Protein AF-A0A7V4XQI2-F1 (afdb_monomer)

Solvent-accessible surface area (backbone atoms only — not comparable to full-atom values): 12537 Å² total; per-residue (Å²): 130,48,77,44,73,66,73,68,69,62,48,93,84,61,49,14,18,15,18,56,46,34,74,87,64,68,48,58,88,87,70,73,66,89,44,85,65,43,61,88,59,36,78,27,53,47,24,15,66,82,40,76,89,36,42,43,39,21,27,55,71,49,79,69,46,81,30,55,68,49,72,53,72,47,54,80,77,78,74,78,41,37,36,41,37,37,36,41,34,48,44,78,48,81,78,59,66,74,75,45,50,41,8,38,34,36,55,77,54,59,79,82,83,78,82,70,93,81,61,84,81,59,66,70,50,70,68,40,70,64,46,94,53,80,55,79,56,45,82,80,52,81,77,56,84,86,56,77,76,75,94,69,88,79,35,59,41,58,49,81,56,56,77,57,26,32,36,40,40,39,38,41,36,40,40,36,59,50,76,94,86,38,75,48,76,51,76,49,76,52,72,51,75,45,66,64,92,72,95,70,79,87,74,78,86,126

Organism: NCBI:txid33075

pLDDT: mean 80.15, std 17.21, range [27.61, 97.94]

Nearest PDB structures (foldseek):
  7m30-assembly1_D  TM=6.390E-01  e=4.014E+00  Human betaherpesvirus 5
  7dsb-assembly1_A  TM=2.719E-01  e=6.621E-01  Gallus gallus
  3lk3-assembly1_A  TM=2.820E-01  e=2.201E+00  Gallus gallus
  8f8q-assembly1_G  TM=2.575E-01  e=1.952E+00  Homo sapiens
  7e2d-assembly1_K  TM=1.842E-01  e=2.636E+00  Saccharomyces cerevisiae S288C

InterPro domains:
  IPR057601 TonB-dependent transporter Oar-like, beta-barrel domain [PF25183] (1-198)

Foldseek 3Di:
DDKDFAFADFDPVQLAFKAFAQVVQVNDPPDDQPDPLDLLSDHRIDGCVNPVVQDRPNADGDGIDDKDKDKDKDDPPVPPQKIKIKMKIKDFDYADVVLGPLRVCSSVSNWDDDDPPPLPPQDQDPVQVPPPDSARPGDPQDDDPVGDHDDTDGHHHHRHDHDTKMKMKMKMKIWGQDPPRDIDMDMDIDMDIDPHDDDDDDDDDD

Sequence (206 aa):
MRFDHLEPWSDPHGIGMAVWEPQQLGVGQHVLYPDTASNLTWPGVTWHKKDPSIPNAGSPTRAVFFNPRFGLAYDLFGNGNTVFRGGWGTYYSQDSTAAASGAEATAIGLQTYIEPQNTGGQGCTFNQLFLRSTYVPCGQYAVTPPASLPPFSIGAMDPKDDNMPVTYNYNLTVDQRGPWNSNFEIAYVGNQSYHLDTLAACRTRT

Structure (mmCIF, N/CA/C/O backbone):
data_AF-A0A7V4XQI2-F1
#
_entry.id   AF-A0A7V4XQI2-F1
#
loop_
_atom_site.group_PDB
_atom_site.id
_atom_site.type_symbol
_atom_site.label_atom_id
_atom_site.label_alt_id
_atom_site.label_comp_id
_atom_site.label_asym_id
_atom_site.label_entity_id
_atom_site.label_seq_id
_atom_site.pdbx_PDB_ins_code
_atom_site.Cartn_x
_atom_site.Cartn_y
_atom_site.Cartn_z
_atom_site.occupancy
_atom_site.B_iso_or_equiv
_atom_site.auth_seq_id
_atom_site.auth_comp_id
_atom_site.auth_asym_id
_atom_site.auth_atom_id
_atom_site.pdbx_PDB_model_num
ATOM 1 N N . MET A 1 1 ? -18.770 -9.862 8.192 1.00 80.88 1 MET A N 1
ATOM 2 C CA . MET A 1 1 ? -17.377 -10.063 7.730 1.00 80.88 1 MET A CA 1
ATOM 3 C C . MET A 1 1 ? -17.279 -9.587 6.293 1.00 80.88 1 MET A C 1
ATOM 5 O O . MET A 1 1 ? -18.244 -9.801 5.566 1.00 80.88 1 MET A O 1
ATOM 9 N N . ARG A 1 2 ? -16.182 -8.929 5.899 1.00 89.62 2 ARG A N 1
ATOM 10 C CA . ARG A 1 2 ? -15.968 -8.454 4.523 1.00 89.62 2 ARG A CA 1
ATOM 11 C C . ARG A 1 2 ? -14.642 -8.992 3.987 1.00 89.62 2 ARG A C 1
ATOM 13 O O . ARG A 1 2 ? -13.653 -9.045 4.716 1.00 89.62 2 ARG A O 1
ATOM 20 N N . PHE A 1 3 ? -14.660 -9.382 2.723 1.00 92.88 3 PHE A N 1
ATOM 21 C CA . PHE A 1 3 ? -13.494 -9.779 1.951 1.00 92.88 3 PHE A CA 1
ATOM 22 C C . PHE A 1 3 ? -13.436 -8.855 0.746 1.00 92.88 3 PHE A C 1
ATOM 24 O O . PHE A 1 3 ? -14.463 -8.649 0.100 1.00 92.88 3 PHE A O 1
ATOM 31 N N . ASP A 1 4 ? -12.267 -8.289 0.489 1.00 91.44 4 ASP A N 1
ATOM 32 C CA . ASP A 1 4 ? -12.046 -7.390 -0.635 1.00 91.44 4 ASP A CA 1
ATOM 33 C C . ASP A 1 4 ? -10.959 -7.954 -1.538 1.00 91.44 4 ASP A C 1
ATOM 35 O O . ASP A 1 4 ? -10.013 -8.585 -1.069 1.00 91.44 4 ASP A O 1
ATOM 39 N N . HIS A 1 5 ? -11.100 -7.710 -2.833 1.00 91.94 5 HIS A N 1
ATOM 40 C CA . HIS A 1 5 ? -10.055 -7.938 -3.815 1.00 91.94 5 HIS A CA 1
ATOM 41 C C . HIS A 1 5 ? -9.656 -6.569 -4.358 1.00 91.94 5 HIS A C 1
ATOM 43 O O . HIS A 1 5 ? -10.475 -5.888 -4.974 1.00 91.94 5 HIS A O 1
ATOM 49 N N . LEU A 1 6 ? -8.440 -6.138 -4.030 1.00 89.75 6 LEU A N 1
ATOM 50 C CA . LEU A 1 6 ? -7.880 -4.857 -4.443 1.00 89.75 6 LEU A CA 1
ATOM 51 C C . LEU A 1 6 ? -6.619 -5.165 -5.237 1.00 89.75 6 LEU A C 1
ATOM 53 O O . LEU A 1 6 ? -5.621 -5.610 -4.675 1.00 89.75 6 LEU A O 1
ATOM 57 N N . GLU A 1 7 ? -6.694 -4.985 -6.548 1.00 89.75 7 GLU A N 1
ATOM 58 C CA . GLU A 1 7 ? -5.542 -5.172 -7.419 1.00 89.75 7 GLU A CA 1
ATOM 59 C C . GLU A 1 7 ? -4.662 -3.914 -7.387 1.00 89.75 7 GLU A C 1
ATOM 61 O O . GLU A 1 7 ? -5.194 -2.796 -7.333 1.00 89.75 7 GLU A O 1
ATOM 66 N N . PRO A 1 8 ? -3.326 -4.062 -7.429 1.00 90.25 8 PRO A N 1
ATOM 67 C CA . PRO A 1 8 ? -2.447 -2.928 -7.657 1.00 90.25 8 PRO A CA 1
ATOM 68 C C . PRO A 1 8 ? -2.697 -2.309 -9.037 1.00 90.25 8 PRO A C 1
ATOM 70 O O . PRO A 1 8 ? -3.267 -2.933 -9.938 1.00 90.25 8 PRO A O 1
ATOM 73 N N . TRP A 1 9 ? -2.241 -1.073 -9.218 1.00 90.88 9 TRP A N 1
ATOM 74 C CA . TRP A 1 9 ? -2.265 -0.419 -10.524 1.00 90.88 9 TRP A CA 1
ATOM 75 C C . TRP A 1 9 ? -1.496 -1.246 -11.557 1.00 90.88 9 TRP A C 1
ATOM 77 O O . TRP A 1 9 ? -0.387 -1.707 -11.297 1.00 90.88 9 TRP A O 1
ATOM 87 N N . SER A 1 10 ? -2.078 -1.424 -12.740 1.00 91.31 10 SER A N 1
ATOM 88 C CA . SER A 1 10 ? -1.467 -2.186 -13.827 1.00 91.31 10 SER A CA 1
ATOM 89 C C . SER A 1 10 ? -1.568 -1.439 -15.151 1.00 91.31 10 SER A C 1
ATOM 91 O O . SER A 1 10 ? -2.512 -0.683 -15.382 1.00 91.31 10 SER A O 1
ATOM 93 N N . ASP A 1 11 ? -0.579 -1.646 -16.022 1.00 91.44 11 ASP A N 1
ATOM 94 C CA . ASP A 1 11 ? -0.553 -1.022 -17.343 1.00 91.44 11 ASP A CA 1
ATOM 95 C C . ASP A 1 11 ? -1.473 -1.775 -18.326 1.00 91.44 11 ASP A C 1
ATOM 97 O O . ASP A 1 11 ? -1.230 -2.952 -18.615 1.00 91.44 11 ASP A O 1
ATOM 101 N N . PRO A 1 12 ? -2.492 -1.125 -18.913 1.00 91.50 12 PRO A N 1
ATOM 102 C CA . PRO A 1 12 ? -3.376 -1.770 -19.881 1.00 91.50 12 PRO A CA 1
ATOM 103 C C . PRO A 1 12 ? -2.677 -2.145 -21.201 1.00 91.50 12 PRO A C 1
ATOM 105 O O . PRO A 1 12 ? -3.226 -2.939 -21.967 1.00 91.50 12 PRO A O 1
ATOM 108 N N . HIS A 1 13 ? -1.486 -1.607 -21.489 1.00 92.44 13 HIS A N 1
ATOM 109 C CA . HIS A 1 13 ? -0.744 -1.876 -22.727 1.00 92.44 13 HIS A CA 1
ATOM 110 C C . HIS A 1 13 ? 0.226 -3.067 -22.632 1.00 92.44 13 HIS A C 1
ATOM 112 O O . HIS A 1 13 ? 0.867 -3.411 -23.631 1.00 92.44 13 HIS A O 1
ATOM 118 N N . GLY A 1 14 ? 0.345 -3.705 -21.462 1.00 92.19 14 GLY A N 1
ATOM 119 C CA . GLY A 1 14 ? 1.207 -4.874 -21.245 1.00 92.19 14 GLY A CA 1
ATOM 120 C C . GLY A 1 14 ? 2.713 -4.578 -21.278 1.00 92.19 14 GLY A C 1
ATOM 121 O O . GLY A 1 14 ? 3.521 -5.486 -21.477 1.00 92.19 14 GLY A O 1
ATOM 122 N N . ILE A 1 15 ? 3.113 -3.314 -21.137 1.00 93.94 15 ILE A N 1
ATOM 123 C CA . ILE A 1 15 ? 4.497 -2.896 -20.887 1.00 93.94 15 ILE A CA 1
ATOM 124 C C . ILE A 1 15 ? 4.852 -3.212 -19.433 1.00 93.94 15 ILE A C 1
ATOM 126 O O . ILE A 1 15 ? 5.865 -3.865 -19.179 1.00 93.94 15 ILE A O 1
ATOM 130 N N . GLY A 1 16 ? 3.983 -2.805 -18.513 1.00 93.50 16 GLY A N 1
ATOM 131 C CA . GLY A 1 16 ? 4.097 -3.031 -17.076 1.00 93.50 16 GLY A CA 1
ATOM 132 C C . GLY A 1 16 ? 4.867 -1.953 -16.317 1.00 93.50 16 GLY A C 1
ATOM 133 O O . GLY A 1 16 ? 5.509 -1.082 -16.902 1.00 93.50 16 GLY A O 1
ATOM 134 N N . MET A 1 17 ? 4.789 -2.018 -14.989 1.00 93.12 17 MET A N 1
ATOM 135 C CA . MET A 1 17 ? 5.382 -1.026 -14.085 1.00 93.12 17 MET A CA 1
ATOM 136 C C . MET A 1 17 ? 6.874 -1.299 -13.849 1.00 93.12 17 MET A C 1
ATOM 138 O O . MET A 1 17 ? 7.278 -2.452 -13.683 1.00 93.12 17 MET A O 1
ATOM 142 N N . ALA A 1 18 ? 7.700 -0.247 -13.808 1.00 92.31 18 ALA A N 1
ATOM 143 C CA . ALA A 1 18 ? 9.111 -0.382 -13.455 1.00 92.31 18 ALA A CA 1
ATOM 144 C C . ALA A 1 18 ? 9.299 -0.787 -11.985 1.00 92.31 18 ALA A C 1
ATOM 146 O O . ALA A 1 18 ? 8.732 -0.180 -11.078 1.00 92.31 18 ALA A O 1
ATOM 147 N N . VAL A 1 19 ? 10.155 -1.778 -11.750 1.00 91.75 19 VAL A N 1
ATOM 148 C CA . VAL A 1 19 ? 10.526 -2.289 -10.428 1.00 91.75 19 VAL A CA 1
ATOM 149 C C . VAL A 1 19 ? 12.027 -2.189 -10.211 1.00 91.75 19 VAL A C 1
ATOM 151 O O . VAL A 1 19 ? 12.810 -2.248 -11.165 1.00 91.75 19 VAL A O 1
ATOM 154 N N . TRP A 1 20 ? 12.428 -2.050 -8.950 1.00 88.88 20 TRP A N 1
ATOM 155 C CA . TRP A 1 20 ? 13.829 -2.024 -8.544 1.00 88.88 20 TRP A CA 1
ATOM 156 C C . TRP A 1 20 ? 14.247 -3.370 -7.945 1.00 88.88 20 TRP A C 1
ATOM 158 O O . TRP A 1 20 ? 13.876 -3.702 -6.823 1.00 88.88 20 TRP A O 1
ATOM 168 N N . GLU A 1 21 ? 15.060 -4.129 -8.678 1.00 84.94 21 GLU A N 1
ATOM 169 C CA . GLU A 1 21 ? 15.578 -5.435 -8.254 1.00 84.94 21 GLU A CA 1
ATOM 170 C C . GLU A 1 21 ? 17.083 -5.561 -8.593 1.00 84.94 21 GLU A C 1
ATOM 172 O O . GLU A 1 21 ? 17.492 -6.270 -9.521 1.00 84.94 21 GLU A O 1
ATOM 177 N N . PRO A 1 22 ? 17.959 -4.851 -7.861 1.00 76.38 22 PRO A N 1
ATOM 178 C CA . PRO A 1 22 ? 19.388 -4.804 -8.160 1.00 76.38 22 PRO A CA 1
ATOM 179 C C . PRO A 1 22 ? 20.100 -6.132 -7.883 1.00 76.38 22 PRO A C 1
ATOM 181 O O . PRO A 1 22 ? 21.042 -6.471 -8.600 1.00 76.38 22 PRO A O 1
ATOM 184 N N . GLN A 1 23 ? 19.663 -6.904 -6.877 1.00 72.69 23 GLN A N 1
ATOM 185 C CA . GLN A 1 23 ? 20.312 -8.173 -6.530 1.00 72.69 23 GLN A CA 1
ATOM 186 C C . GLN A 1 23 ? 20.070 -9.250 -7.591 1.00 72.69 23 GLN A C 1
ATOM 188 O O . GLN A 1 23 ? 21.012 -9.941 -7.978 1.00 72.69 23 GLN A O 1
ATOM 193 N N . GLN A 1 24 ? 18.835 -9.381 -8.087 1.00 68.25 24 GLN A N 1
ATOM 194 C CA . GLN A 1 24 ? 18.497 -10.377 -9.111 1.00 68.25 24 GLN A CA 1
ATOM 195 C C . GLN A 1 24 ? 19.185 -10.080 -10.447 1.00 68.25 24 GLN A C 1
ATOM 197 O O . GLN A 1 24 ? 19.549 -11.001 -11.173 1.00 68.25 24 GLN A O 1
ATOM 202 N N . LEU A 1 25 ? 19.417 -8.801 -10.749 1.00 68.75 25 LEU A N 1
ATOM 203 C CA . LEU A 1 25 ? 20.086 -8.362 -11.975 1.00 68.75 25 LEU A CA 1
ATOM 204 C C . LEU A 1 25 ? 21.616 -8.301 -11.850 1.00 68.75 25 LEU A C 1
ATOM 206 O O . LEU A 1 25 ? 22.281 -7.791 -12.751 1.00 68.75 25 LEU A O 1
ATOM 210 N N . GLY A 1 26 ? 22.184 -8.811 -10.750 1.00 64.38 26 GLY A N 1
ATOM 211 C CA . GLY A 1 26 ? 23.634 -8.870 -10.547 1.00 64.38 26 GLY A CA 1
ATOM 212 C C . GLY A 1 26 ? 24.301 -7.494 -10.547 1.00 64.38 26 GLY A C 1
ATOM 213 O O . GLY A 1 26 ? 25.481 -7.377 -10.881 1.00 64.38 26 GLY A O 1
ATOM 214 N N . VAL A 1 27 ? 23.551 -6.442 -10.205 1.00 68.62 27 VAL A N 1
ATOM 215 C CA . VAL A 1 27 ? 24.070 -5.077 -10.179 1.00 68.62 27 VAL A CA 1
ATOM 216 C C . VAL A 1 27 ? 24.996 -4.958 -8.981 1.00 68.62 27 VAL A C 1
ATOM 218 O O . VAL A 1 27 ? 24.555 -4.959 -7.832 1.00 68.62 27 VAL A O 1
ATOM 221 N N . GLY A 1 28 ? 26.298 -4.876 -9.252 1.00 63.25 28 GLY A N 1
ATOM 222 C CA . GLY A 1 28 ? 27.287 -4.576 -8.223 1.00 63.25 28 GLY A CA 1
ATOM 223 C C . GLY A 1 28 ? 26.990 -3.241 -7.531 1.00 63.25 28 GLY A C 1
ATOM 224 O O . GLY A 1 28 ? 26.318 -2.363 -8.077 1.00 63.25 28 GLY A O 1
ATOM 225 N N . GLN A 1 29 ? 27.515 -3.048 -6.322 1.00 60.62 29 GLN A N 1
ATOM 226 C CA . GLN A 1 29 ? 27.531 -1.705 -5.743 1.00 60.62 29 GLN A CA 1
ATOM 227 C C . GLN A 1 29 ? 28.337 -0.763 -6.659 1.00 60.62 29 GLN A C 1
ATOM 229 O O . GLN A 1 29 ? 29.353 -1.163 -7.225 1.00 60.62 29 GLN A O 1
ATOM 234 N N . HIS A 1 30 ? 27.881 0.485 -6.803 1.00 58.06 30 HIS A N 1
ATOM 235 C CA . HIS A 1 30 ? 28.527 1.527 -7.619 1.00 58.06 30 HIS A CA 1
ATOM 236 C C . HIS A 1 30 ? 28.585 1.265 -9.136 1.00 58.06 30 HIS A C 1
ATOM 238 O O . HIS A 1 30 ? 29.498 1.743 -9.810 1.00 58.06 30 HIS A O 1
ATOM 244 N N . VAL A 1 31 ? 27.606 0.555 -9.707 1.00 61.16 31 VAL A N 1
ATOM 245 C CA . VAL A 1 31 ? 27.474 0.484 -11.171 1.00 61.16 31 VAL A CA 1
ATOM 246 C C . VAL A 1 31 ? 27.055 1.854 -11.710 1.00 61.16 31 VAL A C 1
ATOM 248 O O . VAL A 1 31 ? 25.973 2.357 -11.412 1.00 61.16 31 VAL A O 1
ATOM 251 N N . LEU A 1 32 ? 27.934 2.461 -12.507 1.00 58.53 32 LEU A N 1
ATOM 252 C CA . LEU A 1 32 ? 27.623 3.665 -13.268 1.00 58.53 32 LEU A CA 1
ATOM 253 C C . LEU A 1 32 ? 26.707 3.295 -14.436 1.00 58.53 32 LEU A C 1
ATOM 255 O O . LEU A 1 32 ? 26.974 2.326 -15.142 1.00 58.53 32 LEU A O 1
ATOM 259 N N . TYR A 1 33 ? 25.650 4.079 -14.647 1.00 60.25 33 TYR A N 1
ATOM 260 C CA . TYR A 1 33 ? 24.778 3.956 -15.812 1.00 60.25 33 TYR A CA 1
ATOM 261 C C . TYR A 1 33 ? 25.611 4.252 -17.070 1.00 60.25 33 TYR A C 1
ATOM 263 O O . TYR A 1 33 ? 26.030 5.399 -17.242 1.00 60.25 33 TYR A O 1
ATOM 271 N N . PRO A 1 34 ? 25.895 3.253 -17.930 1.00 54.50 34 PRO A N 1
ATOM 272 C CA . PRO A 1 34 ? 26.760 3.452 -19.094 1.00 54.50 34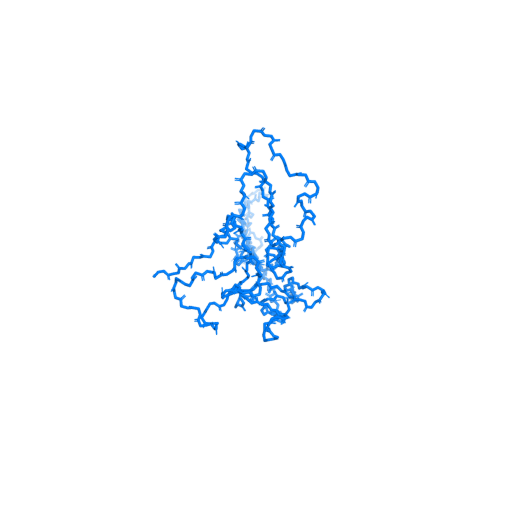 PRO A CA 1
ATOM 273 C C . PRO A 1 34 ? 26.085 4.337 -20.147 1.00 54.50 34 PRO A C 1
ATOM 275 O O . PRO A 1 34 ? 26.757 5.052 -20.884 1.00 54.50 34 PRO A O 1
ATOM 278 N N . ASP A 1 35 ? 24.753 4.299 -20.174 1.00 61.62 35 ASP A N 1
ATOM 279 C CA . ASP A 1 35 ? 2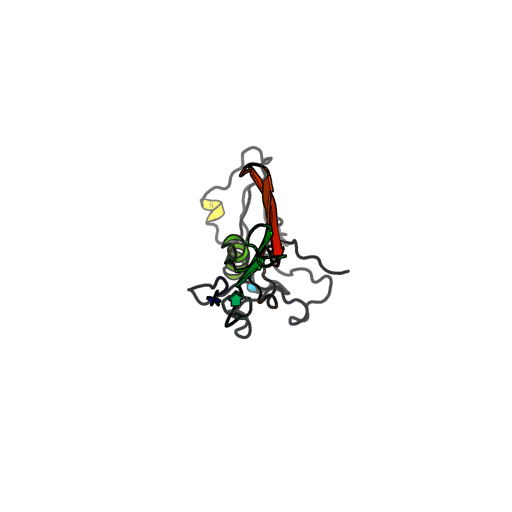3.891 5.150 -20.973 1.00 61.62 35 ASP A CA 1
ATOM 280 C C . ASP A 1 35 ? 22.642 5.487 -20.151 1.00 61.62 35 ASP A C 1
ATOM 282 O O . ASP A 1 35 ? 21.876 4.606 -19.746 1.00 61.62 35 ASP A O 1
ATOM 286 N N . THR A 1 36 ? 22.471 6.771 -19.858 1.00 61.66 36 THR A N 1
ATOM 287 C CA . THR A 1 36 ? 21.302 7.317 -19.164 1.00 61.66 36 THR A CA 1
ATOM 288 C C . THR A 1 36 ? 20.152 7.635 -20.118 1.00 61.66 36 THR A C 1
ATOM 290 O O . THR A 1 36 ? 19.044 7.914 -19.667 1.00 61.66 36 THR A O 1
ATOM 293 N N . ALA A 1 37 ? 20.391 7.576 -21.426 1.00 63.28 37 ALA A N 1
ATOM 294 C CA . ALA A 1 37 ? 19.464 8.016 -22.455 1.00 63.28 37 ALA A CA 1
ATOM 295 C C . ALA A 1 37 ? 18.500 6.913 -22.924 1.00 63.28 37 ALA A C 1
ATOM 297 O O . ALA A 1 37 ? 17.454 7.215 -23.495 1.00 63.28 37 ALA A O 1
ATOM 298 N N . SER A 1 38 ? 18.810 5.646 -22.636 1.00 74.75 38 SER A N 1
ATOM 299 C CA . SER A 1 38 ? 17.928 4.503 -22.876 1.00 74.75 38 SER A CA 1
ATOM 300 C C . SER A 1 38 ? 17.514 3.850 -21.559 1.00 74.75 38 SER A C 1
ATOM 302 O O . SER A 1 38 ? 18.352 3.408 -20.778 1.00 74.75 38 SER A O 1
ATOM 304 N N . ASN A 1 39 ? 16.208 3.726 -21.312 1.00 74.50 39 ASN A N 1
ATOM 305 C CA . ASN A 1 39 ? 15.708 3.040 -20.116 1.00 74.50 39 ASN A CA 1
ATOM 306 C C . ASN A 1 39 ? 15.977 1.520 -20.137 1.00 74.50 39 ASN A C 1
ATOM 308 O O . ASN A 1 39 ? 15.995 0.866 -19.094 1.00 74.50 39 ASN A O 1
ATOM 312 N N . LEU A 1 40 ? 16.238 0.943 -21.316 1.00 79.81 40 LEU A N 1
ATOM 313 C CA . LEU A 1 40 ? 16.554 -0.478 -21.473 1.00 79.81 40 LEU A CA 1
ATOM 314 C C . LEU A 1 40 ? 17.910 -0.843 -20.856 1.00 79.81 40 LEU A C 1
ATOM 316 O O . LEU A 1 40 ? 18.089 -1.980 -20.413 1.00 79.81 40 LEU A O 1
ATOM 320 N N . THR A 1 41 ? 18.840 0.112 -20.789 1.00 75.62 41 THR A N 1
ATOM 321 C CA . THR A 1 41 ? 20.214 -0.091 -20.305 1.00 75.62 41 THR A CA 1
ATOM 322 C C . THR A 1 41 ? 20.390 0.218 -18.822 1.00 75.62 41 THR A C 1
ATOM 324 O O . THR A 1 41 ? 21.493 0.060 -18.304 1.00 75.62 41 THR A O 1
ATOM 327 N N . TRP A 1 42 ? 19.332 0.640 -18.122 1.00 78.69 42 TRP A N 1
ATOM 328 C CA . TRP A 1 42 ? 19.395 0.966 -16.700 1.00 78.69 42 TRP A CA 1
ATOM 329 C C . TRP A 1 42 ? 19.574 -0.303 -15.846 1.00 78.69 42 TRP A C 1
ATOM 331 O O . TRP A 1 42 ? 18.679 -1.155 -15.828 1.00 78.69 42 TRP A O 1
ATOM 341 N N . PRO A 1 43 ? 20.721 -0.476 -15.155 1.00 77.69 43 PRO A N 1
ATOM 342 C CA . PRO A 1 43 ? 20.930 -1.595 -14.247 1.00 77.69 43 PRO A CA 1
ATOM 343 C C . PRO A 1 43 ? 19.963 -1.520 -13.063 1.00 77.69 43 PRO A C 1
ATOM 345 O O . PRO A 1 43 ? 19.703 -0.448 -12.526 1.00 77.69 43 PRO A O 1
ATOM 348 N N . GLY A 1 44 ? 19.440 -2.671 -12.641 1.00 82.38 44 GLY A N 1
ATOM 349 C CA . GLY A 1 44 ? 18.624 -2.790 -11.426 1.00 82.38 44 GLY A CA 1
ATOM 350 C C . GLY A 1 44 ? 17.161 -2.411 -11.620 1.00 82.38 44 GLY A C 1
ATOM 351 O O . GLY A 1 44 ? 16.346 -2.726 -10.763 1.00 82.38 44 GLY A O 1
ATOM 352 N N . VAL A 1 45 ? 16.820 -1.810 -12.761 1.00 87.88 45 VAL A N 1
ATOM 353 C CA . VAL A 1 45 ? 15.444 -1.503 -13.151 1.00 87.88 45 VAL A CA 1
ATOM 354 C C . VAL A 1 45 ? 14.977 -2.493 -14.214 1.00 87.88 45 VAL A C 1
ATOM 356 O O . VAL A 1 45 ? 15.628 -2.696 -15.250 1.00 87.88 45 VAL A O 1
ATOM 359 N N . THR A 1 46 ? 13.820 -3.096 -13.974 1.00 91.12 46 THR A N 1
ATOM 360 C CA . THR A 1 46 ? 13.145 -3.969 -14.939 1.00 91.12 46 THR A CA 1
ATOM 361 C C . THR A 1 46 ? 11.631 -3.784 -14.877 1.00 91.12 46 THR A C 1
ATOM 363 O O . THR A 1 46 ? 11.140 -3.028 -14.048 1.00 91.12 46 THR A O 1
ATOM 366 N N . TRP A 1 47 ? 10.896 -4.398 -15.796 1.00 93.56 47 TRP A N 1
ATOM 367 C CA . TRP A 1 47 ? 9.433 -4.365 -15.889 1.00 93.56 47 TRP A CA 1
ATOM 368 C C . TRP A 1 47 ? 8.956 -5.547 -16.737 1.00 93.56 47 TRP A C 1
ATOM 370 O O . TRP A 1 47 ? 9.762 -6.185 -17.417 1.00 93.56 47 TRP A O 1
ATOM 380 N N . HIS A 1 48 ? 7.649 -5.807 -16.755 1.00 94.50 48 HIS A N 1
ATOM 381 C CA . HIS A 1 48 ? 7.047 -6.992 -17.379 1.00 94.50 48 HIS A CA 1
ATOM 382 C C . HIS A 1 48 ? 7.489 -7.253 -18.832 1.00 94.50 48 HIS A C 1
ATOM 384 O O . HIS A 1 48 ? 7.882 -8.360 -19.189 1.00 94.50 48 HIS A O 1
ATOM 390 N N . LYS A 1 49 ? 7.495 -6.232 -19.695 1.00 93.94 49 LYS A N 1
ATOM 391 C CA . LYS A 1 49 ? 7.926 -6.389 -21.097 1.00 93.94 49 LYS A CA 1
ATOM 392 C C . LYS A 1 49 ? 9.428 -6.648 -21.271 1.00 93.94 49 LYS A C 1
ATOM 394 O O . LYS A 1 49 ? 9.826 -7.189 -22.302 1.00 93.94 49 LYS A O 1
ATOM 399 N N . LYS A 1 50 ? 10.260 -6.252 -20.301 1.00 89.06 50 LYS A N 1
ATOM 400 C CA . LYS A 1 50 ? 11.708 -6.534 -20.281 1.00 89.06 50 LYS A CA 1
ATOM 401 C C . LYS A 1 50 ? 11.989 -7.921 -19.694 1.00 89.06 50 LYS A C 1
ATOM 403 O O . LYS A 1 50 ? 12.860 -8.622 -20.200 1.00 89.06 50 LYS A O 1
ATOM 408 N N . ASP A 1 51 ? 11.230 -8.312 -18.676 1.00 90.31 51 ASP A N 1
ATOM 409 C CA . ASP A 1 51 ? 11.280 -9.615 -18.021 1.00 90.31 51 ASP A CA 1
ATOM 410 C C . ASP A 1 51 ? 9.853 -10.078 -17.651 1.00 90.31 51 ASP A C 1
ATOM 412 O O . ASP A 1 51 ? 9.275 -9.567 -16.686 1.00 90.31 51 ASP A O 1
ATOM 416 N N . PRO A 1 52 ? 9.282 -11.061 -18.379 1.00 91.38 52 PRO A N 1
ATOM 417 C CA . PRO A 1 52 ? 7.923 -11.550 -18.136 1.00 91.38 52 PRO A CA 1
ATOM 418 C C . PRO A 1 52 ? 7.704 -12.210 -16.769 1.00 91.38 52 PRO A C 1
ATOM 420 O O . PRO A 1 52 ? 6.557 -12.495 -16.423 1.00 91.38 52 PRO A O 1
ATOM 423 N N . SER A 1 53 ? 8.768 -12.488 -16.003 1.00 90.44 53 SER A N 1
ATOM 424 C CA . SER A 1 53 ? 8.644 -12.987 -14.626 1.00 90.44 53 SER A CA 1
ATOM 425 C C . SER A 1 53 ? 8.132 -11.924 -13.648 1.00 90.44 53 SER A C 1
ATOM 427 O O . SER A 1 53 ? 7.585 -12.272 -12.601 1.00 90.44 53 SER A O 1
ATOM 429 N N . ILE A 1 54 ? 8.257 -10.642 -14.000 1.00 91.88 54 ILE A N 1
ATOM 430 C CA . ILE A 1 54 ? 7.708 -9.525 -13.233 1.00 91.88 54 ILE A CA 1
ATOM 431 C C . ILE A 1 54 ? 6.220 -9.379 -13.572 1.00 91.88 54 ILE A C 1
ATOM 433 O O . ILE A 1 54 ? 5.887 -9.311 -14.756 1.00 91.88 54 ILE A O 1
ATOM 437 N N . PRO A 1 55 ? 5.303 -9.306 -12.589 1.00 93.25 55 PRO A N 1
ATOM 438 C CA . PRO A 1 55 ? 3.894 -9.027 -12.852 1.00 93.25 55 PRO A CA 1
ATOM 439 C C . PRO A 1 55 ? 3.703 -7.724 -13.635 1.00 93.25 55 PRO A C 1
ATOM 441 O O . PRO A 1 55 ? 4.469 -6.776 -13.485 1.00 93.25 55 PRO A O 1
ATOM 444 N N . ASN A 1 56 ? 2.636 -7.626 -14.429 1.00 94.00 56 ASN A N 1
ATOM 445 C CA . ASN A 1 56 ? 2.337 -6.399 -15.176 1.00 94.00 56 ASN A CA 1
ATOM 446 C C . ASN A 1 56 ? 2.150 -5.173 -14.255 1.00 94.00 56 ASN A C 1
ATOM 448 O O . ASN A 1 56 ? 2.510 -4.058 -14.613 1.00 94.00 56 ASN A O 1
ATOM 452 N N . ALA A 1 57 ? 1.655 -5.388 -13.035 1.00 91.31 57 ALA A N 1
ATOM 453 C CA . ALA A 1 57 ? 1.542 -4.360 -12.004 1.00 91.31 57 ALA A CA 1
ATOM 454 C C . ALA A 1 57 ? 2.879 -3.986 -11.327 1.00 91.31 57 ALA A C 1
ATOM 456 O O . ALA A 1 57 ? 2.913 -3.105 -10.477 1.00 91.31 57 ALA A O 1
ATOM 457 N N . GLY A 1 58 ? 3.984 -4.656 -11.668 1.00 90.44 58 GLY A N 1
ATOM 458 C CA . GLY A 1 58 ? 5.282 -4.539 -10.996 1.00 90.44 58 GLY A CA 1
ATOM 459 C C . GLY A 1 58 ? 5.347 -5.333 -9.692 1.00 90.44 58 GLY A C 1
ATOM 460 O O . GLY A 1 58 ? 6.296 -6.083 -9.473 1.00 90.44 58 GLY A O 1
ATOM 461 N N . SER A 1 59 ? 4.313 -5.240 -8.862 1.00 89.81 59 SER A N 1
ATOM 462 C CA . SER A 1 59 ? 4.193 -5.981 -7.610 1.00 89.81 59 SER A CA 1
ATOM 463 C C . SER A 1 59 ? 3.225 -7.173 -7.699 1.00 89.81 59 SER A C 1
ATOM 465 O O . SER A 1 59 ? 2.364 -7.234 -8.587 1.00 89.81 59 SER A O 1
ATOM 467 N N . PRO A 1 60 ? 3.360 -8.171 -6.807 1.00 89.88 60 PRO A N 1
ATOM 468 C CA . PRO A 1 60 ? 2.438 -9.296 -6.718 1.00 89.88 60 PRO A CA 1
ATOM 469 C C . PRO A 1 60 ? 1.035 -8.862 -6.281 1.00 89.88 60 PRO A C 1
ATOM 471 O O . PRO A 1 60 ? 0.847 -8.053 -5.377 1.00 89.88 60 PRO A O 1
ATOM 474 N N . THR A 1 61 ? 0.021 -9.481 -6.883 1.00 88.38 61 THR A N 1
ATOM 475 C CA . THR A 1 61 ? -1.382 -9.264 -6.518 1.00 88.38 61 THR A CA 1
ATOM 476 C C . THR A 1 61 ? -1.801 -10.209 -5.399 1.00 88.38 61 THR A C 1
ATOM 478 O O . THR A 1 61 ? -1.797 -11.433 -5.562 1.00 88.38 61 THR A O 1
ATOM 481 N N . ARG A 1 62 ? -2.240 -9.655 -4.266 1.00 90.50 62 ARG A N 1
ATOM 482 C CA . ARG A 1 62 ? -2.864 -10.445 -3.204 1.00 90.50 62 ARG A CA 1
ATOM 483 C C . ARG A 1 62 ? -4.309 -10.792 -3.568 1.00 90.50 62 ARG A C 1
ATOM 485 O O . ARG A 1 62 ? -5.117 -9.926 -3.884 1.00 90.50 62 ARG A O 1
ATOM 492 N N . ALA A 1 63 ? -4.659 -12.074 -3.458 1.00 89.81 63 ALA A N 1
ATOM 493 C CA . ALA A 1 63 ? -5.981 -12.559 -3.855 1.00 89.81 63 ALA A CA 1
ATOM 494 C C . ALA A 1 63 ? -7.124 -11.997 -2.993 1.00 89.81 63 ALA A C 1
ATOM 496 O O . ALA A 1 63 ? -8.181 -11.671 -3.523 1.00 89.81 63 ALA A O 1
ATOM 497 N N . VAL A 1 64 ? -6.944 -11.893 -1.672 1.00 93.12 64 VAL A N 1
ATOM 498 C CA . VAL A 1 64 ? -8.002 -11.439 -0.757 1.00 93.12 64 VAL A CA 1
ATOM 499 C C . VAL A 1 64 ? -7.422 -10.633 0.403 1.00 93.12 64 VAL A C 1
ATOM 501 O O . VAL A 1 64 ? -6.482 -11.066 1.070 1.00 93.12 64 VAL A O 1
ATOM 504 N N . PHE A 1 65 ? -8.062 -9.504 0.697 1.00 93.00 65 PHE A N 1
ATOM 505 C CA . PHE A 1 65 ? -7.882 -8.715 1.909 1.00 93.00 65 PHE A CA 1
ATOM 506 C C . PHE A 1 65 ? -9.040 -8.961 2.876 1.00 93.00 65 PHE A C 1
ATOM 508 O O . PHE A 1 65 ? -10.221 -8.803 2.547 1.00 93.00 65 PHE A O 1
ATOM 515 N N . PHE A 1 66 ? -8.703 -9.371 4.096 1.00 93.31 66 PHE A N 1
ATOM 516 C CA . PHE A 1 66 ? -9.684 -9.713 5.117 1.00 93.31 66 PHE A CA 1
ATOM 517 C C . PHE A 1 66 ? -9.993 -8.510 6.011 1.00 93.31 66 PHE A C 1
ATOM 519 O O . PHE A 1 66 ? -9.106 -7.981 6.676 1.00 93.31 66 PHE A O 1
ATOM 526 N N . ASN A 1 67 ? -11.268 -8.113 6.060 1.00 94.31 67 ASN A N 1
ATOM 527 C CA . ASN A 1 67 ? -11.737 -6.937 6.791 1.00 94.31 67 ASN A CA 1
ATOM 528 C C . ASN A 1 67 ? -12.649 -7.322 7.977 1.00 94.31 67 ASN A C 1
ATOM 530 O O . ASN A 1 67 ? -13.884 -7.225 7.869 1.00 94.31 67 ASN A O 1
ATOM 534 N N . PRO A 1 68 ? -12.099 -7.825 9.100 1.00 95.31 68 PRO A N 1
ATOM 535 C CA . PRO A 1 68 ? -12.887 -8.125 10.285 1.00 95.31 68 PRO A CA 1
ATOM 536 C C . PRO A 1 68 ? -13.420 -6.856 10.952 1.00 95.31 68 PRO A C 1
ATOM 538 O O . PRO A 1 68 ? -12.785 -5.800 10.959 1.00 95.31 68 PRO A O 1
ATOM 541 N N . ARG A 1 69 ? -14.609 -6.982 11.545 1.00 95.50 69 ARG A N 1
ATOM 542 C CA . ARG A 1 69 ? -15.243 -5.944 12.361 1.00 95.50 69 ARG A CA 1
ATOM 543 C C . ARG A 1 69 ? -15.931 -6.612 13.534 1.00 95.50 69 ARG A C 1
ATOM 545 O O . ARG A 1 69 ? -16.743 -7.517 13.333 1.00 95.50 69 ARG A O 1
ATOM 552 N N . PHE A 1 70 ? -15.611 -6.151 14.729 1.00 95.50 70 PHE A N 1
ATOM 553 C CA . PHE A 1 70 ? -16.170 -6.643 15.974 1.00 95.50 70 PHE A CA 1
ATOM 554 C C . PHE A 1 70 ? -16.776 -5.473 16.731 1.00 95.50 70 PHE A C 1
ATOM 556 O O . PHE A 1 70 ? -16.227 -4.374 16.751 1.00 95.50 70 PHE A O 1
ATOM 563 N N . GLY A 1 71 ? -17.920 -5.723 17.345 1.00 96.50 71 GLY A N 1
ATOM 564 C CA . GLY A 1 71 ? -18.579 -4.791 18.240 1.00 96.50 71 GLY A CA 1
ATOM 565 C C . GLY 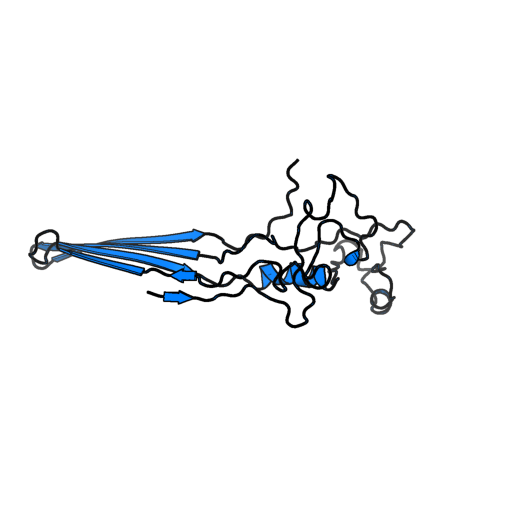A 1 71 ? -19.145 -5.576 19.405 1.00 96.50 71 GLY A C 1
ATOM 566 O O . GLY A 1 71 ? -19.640 -6.688 19.215 1.00 96.50 71 GLY A O 1
ATOM 567 N N . LEU A 1 72 ? -19.045 -5.014 20.600 1.00 96.81 72 LEU A N 1
ATOM 568 C CA . LEU A 1 72 ? -19.616 -5.599 21.800 1.00 96.81 72 LEU A CA 1
ATOM 569 C C . LEU A 1 72 ? -20.283 -4.520 22.640 1.00 96.81 72 LEU A C 1
ATOM 571 O O . LEU A 1 72 ? -19.863 -3.362 22.657 1.00 96.81 72 LEU A O 1
ATOM 575 N N . ALA A 1 73 ? -21.316 -4.938 23.355 1.00 96.69 73 ALA A N 1
ATOM 576 C CA . ALA A 1 73 ? -21.915 -4.175 24.428 1.00 96.69 73 ALA A CA 1
ATOM 577 C C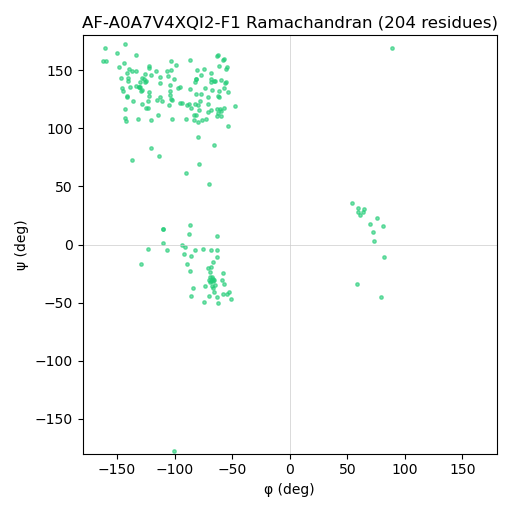 . ALA A 1 73 ? -22.054 -5.097 25.637 1.00 96.69 73 ALA A C 1
ATOM 579 O O . ALA A 1 73 ? -22.464 -6.250 25.492 1.00 96.69 73 ALA A O 1
ATOM 580 N N . TYR A 1 74 ? -21.690 -4.598 26.809 1.00 96.38 74 TYR A N 1
ATOM 581 C CA . TYR A 1 74 ? -21.695 -5.358 28.046 1.00 96.38 74 TYR A CA 1
ATOM 582 C C . TYR A 1 74 ? -22.282 -4.520 29.177 1.00 96.38 74 TYR A C 1
ATOM 584 O O . TYR A 1 74 ? -21.805 -3.423 29.458 1.00 96.38 74 TYR A O 1
ATOM 592 N N . ASP A 1 75 ? -23.318 -5.044 29.819 1.00 96.62 75 ASP A N 1
ATOM 593 C CA . ASP A 1 75 ? -23.902 -4.469 31.027 1.00 96.62 75 ASP A CA 1
ATOM 594 C C . ASP A 1 75 ? -23.137 -4.984 32.249 1.00 96.62 75 ASP A C 1
ATOM 596 O O . ASP A 1 75 ? -23.111 -6.188 32.510 1.00 96.62 75 ASP A O 1
ATOM 600 N N . LEU A 1 76 ? -22.503 -4.073 32.990 1.00 92.88 76 LEU A N 1
ATOM 601 C CA . LEU A 1 76 ? -21.599 -4.425 34.085 1.00 92.88 76 LEU A CA 1
ATOM 602 C C . LEU A 1 76 ? -22.322 -5.104 35.257 1.00 92.88 76 LEU A C 1
ATOM 604 O O . LEU A 1 76 ? -21.723 -5.932 35.944 1.00 92.88 76 LEU A O 1
ATOM 608 N N . PHE A 1 77 ? -23.593 -4.757 35.481 1.00 94.62 77 PHE A N 1
ATOM 609 C CA . PHE A 1 77 ? -24.363 -5.180 36.657 1.00 94.62 77 PHE A CA 1
ATOM 610 C C . PHE A 1 77 ? -25.656 -5.934 36.315 1.00 94.62 77 PHE A C 1
ATOM 612 O O . PHE A 1 77 ? -26.356 -6.379 37.224 1.00 94.62 77 PHE A O 1
ATOM 619 N N . GLY A 1 78 ? -25.999 -6.063 35.031 1.00 93.06 78 GLY A N 1
ATOM 620 C CA . GLY A 1 78 ? -27.225 -6.725 34.570 1.00 93.06 78 GLY A CA 1
ATOM 621 C C . GLY A 1 78 ? -28.507 -5.922 34.826 1.00 93.06 78 GLY A C 1
ATOM 622 O O . GLY A 1 78 ? -29.606 -6.462 34.706 1.00 93.06 78 GLY A O 1
ATOM 623 N N . ASN A 1 79 ? -28.381 -4.653 35.225 1.00 92.69 79 ASN A N 1
ATOM 624 C CA . ASN A 1 79 ? -29.498 -3.763 35.551 1.00 92.69 79 ASN A CA 1
ATOM 625 C C . ASN A 1 79 ? -29.699 -2.638 34.518 1.00 92.69 79 ASN A C 1
ATOM 627 O O . ASN A 1 79 ? -30.567 -1.786 34.707 1.00 92.69 79 ASN A O 1
ATOM 631 N N . GLY A 1 80 ? -28.889 -2.612 33.459 1.00 91.31 80 GLY A N 1
ATOM 632 C CA . GLY A 1 80 ? -28.925 -1.639 32.371 1.00 91.31 80 GLY A CA 1
ATOM 633 C C . GLY A 1 80 ? -28.414 -0.243 32.728 1.00 91.31 80 GLY A C 1
ATOM 634 O O . GLY A 1 80 ? -28.476 0.648 31.883 1.00 91.31 80 GLY A O 1
ATOM 635 N N . ASN A 1 81 ? -27.925 -0.019 33.952 1.00 94.62 81 ASN A N 1
ATOM 636 C CA . ASN A 1 81 ? -27.495 1.308 34.397 1.00 94.62 81 ASN A CA 1
ATOM 637 C C . ASN A 1 81 ? -26.043 1.617 34.039 1.00 94.62 81 ASN A C 1
ATOM 639 O O . ASN A 1 81 ? -25.692 2.791 33.982 1.00 94.62 81 ASN A O 1
ATOM 643 N 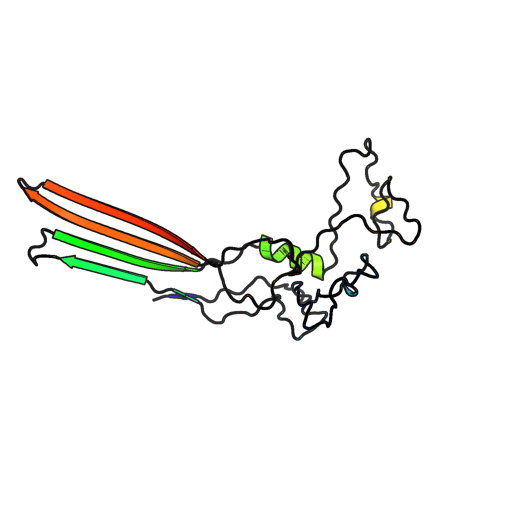N . THR A 1 82 ? -25.213 0.599 33.817 1.00 96.31 82 THR A N 1
ATOM 644 C CA . THR A 1 82 ? -23.799 0.764 33.468 1.00 96.31 82 THR A CA 1
ATOM 645 C C . THR A 1 82 ? -23.475 -0.117 32.280 1.00 96.31 82 THR A C 1
ATOM 647 O O . THR A 1 82 ? -23.412 -1.339 32.417 1.00 96.31 82 THR A O 1
ATOM 650 N N . VAL A 1 83 ? -23.269 0.488 31.114 1.00 96.94 83 VAL A N 1
ATOM 651 C CA . VAL A 1 83 ? -23.048 -0.254 29.871 1.00 96.94 83 VAL A CA 1
ATOM 652 C C . VAL A 1 83 ? -21.726 0.163 29.249 1.00 96.94 83 VAL A C 1
ATOM 654 O O . VAL A 1 83 ? -21.513 1.330 28.931 1.00 96.94 83 VAL A O 1
ATOM 657 N N . PHE A 1 84 ? -20.854 -0.813 29.027 1.00 96.88 84 PHE A N 1
ATOM 658 C CA . PHE A 1 84 ? -19.694 -0.668 28.161 1.00 96.88 84 PHE A CA 1
ATOM 659 C C . PHE A 1 84 ? -20.098 -0.979 26.731 1.00 96.88 84 PHE A C 1
ATOM 661 O O . PHE A 1 84 ? -20.745 -1.994 26.472 1.00 96.88 84 PHE A O 1
ATOM 668 N N . ARG A 1 85 ? -19.687 -0.142 25.787 1.00 97.44 85 ARG A N 1
ATOM 669 C CA . ARG A 1 85 ? -19.805 -0.403 24.354 1.00 97.44 85 ARG A CA 1
ATOM 670 C C . ARG A 1 85 ? -18.453 -0.194 23.714 1.00 97.44 85 ARG A C 1
ATOM 672 O O . ARG A 1 85 ? -17.715 0.704 24.096 1.00 97.44 85 ARG A O 1
ATOM 679 N N . GLY A 1 86 ? -18.119 -1.010 22.737 1.00 97.69 86 GLY A N 1
ATOM 680 C CA . GLY A 1 86 ? -16.888 -0.809 21.999 1.00 97.69 86 GLY A CA 1
ATOM 681 C C . GLY A 1 86 ? -16.906 -1.549 20.687 1.00 97.69 86 GLY A C 1
ATOM 682 O O . GLY A 1 86 ? -17.647 -2.518 20.498 1.00 97.69 86 GLY A O 1
ATOM 683 N N . GLY A 1 87 ? -16.071 -1.083 19.775 1.00 97.69 87 GLY A N 1
ATOM 684 C CA . GLY A 1 87 ? -15.918 -1.693 18.473 1.00 97.69 87 GLY A CA 1
ATOM 685 C C . GLY A 1 87 ? -14.510 -1.535 17.946 1.00 97.69 87 GLY A C 1
ATOM 686 O O . GLY A 1 87 ? -13.804 -0.585 18.277 1.00 97.69 87 GLY A O 1
ATOM 687 N N . TRP A 1 88 ? -14.122 -2.477 17.102 1.00 97.69 88 TRP A N 1
ATOM 688 C CA . TRP A 1 88 ? -12.872 -2.464 16.366 1.00 97.69 88 TRP A CA 1
ATOM 689 C C . TRP A 1 88 ? -13.125 -2.974 14.953 1.00 97.69 88 TRP A C 1
ATOM 691 O O . TRP A 1 88 ? -13.924 -3.890 14.742 1.00 97.69 88 TRP A O 1
ATOM 701 N N . GLY A 1 89 ? -12.445 -2.404 13.969 1.00 96.75 89 GLY A N 1
ATOM 702 C CA . GLY A 1 89 ? -12.515 -2.912 12.609 1.00 96.75 89 GLY A CA 1
ATOM 703 C C . GLY A 1 89 ? -11.342 -2.479 11.757 1.00 96.75 89 GLY A C 1
ATOM 704 O O . GLY A 1 89 ? -10.706 -1.461 12.031 1.00 96.75 89 GLY A O 1
ATOM 705 N N . THR A 1 90 ? -11.098 -3.251 10.705 1.00 96.62 90 THR A N 1
ATOM 706 C CA . THR A 1 90 ? -10.087 -2.942 9.695 1.00 96.62 90 THR A CA 1
ATOM 707 C C . THR A 1 90 ? -10.739 -2.471 8.402 1.00 96.62 90 THR A C 1
ATOM 709 O O . THR A 1 90 ? -11.875 -2.846 8.070 1.00 96.62 90 THR A O 1
ATOM 712 N N . TYR A 1 91 ? -10.019 -1.601 7.702 1.00 94.56 91 TYR A N 1
ATOM 713 C CA . TYR A 1 91 ? -10.459 -0.975 6.467 1.00 94.56 91 TYR A CA 1
ATOM 714 C C . TYR A 1 91 ? -9.254 -0.851 5.540 1.00 94.56 91 TYR A C 1
ATOM 716 O O . TYR A 1 91 ? -8.359 -0.053 5.809 1.00 94.56 91 TYR A O 1
ATOM 724 N N . TYR A 1 92 ? -9.227 -1.650 4.477 1.00 94.19 92 TYR A N 1
ATOM 725 C CA . TYR A 1 92 ? -8.253 -1.481 3.401 1.00 94.19 92 TYR A CA 1
ATOM 726 C C . TYR A 1 92 ? -8.703 -0.386 2.431 1.00 94.19 92 TYR A C 1
ATOM 728 O O . TYR A 1 92 ? -9.894 -0.267 2.120 1.00 94.19 92 TYR A O 1
ATOM 736 N N . SER A 1 93 ? -7.748 0.396 1.944 1.00 91.12 93 SER A N 1
ATOM 737 C CA . SER A 1 93 ? -7.922 1.371 0.867 1.00 91.12 93 SER A CA 1
ATOM 738 C C . SER A 1 93 ? -6.961 1.064 -0.273 1.00 91.12 93 SER A C 1
ATOM 740 O O . SER A 1 93 ? -5.919 0.460 -0.058 1.00 91.12 93 SER A O 1
ATOM 742 N N . GLN A 1 94 ? -7.330 1.476 -1.481 1.00 89.25 94 GLN A N 1
ATOM 743 C CA . GLN A 1 94 ? -6.489 1.325 -2.662 1.00 89.25 94 GLN A CA 1
ATOM 744 C C . GLN A 1 94 ? -5.370 2.374 -2.670 1.00 89.25 94 GLN A C 1
ATOM 746 O O . GLN A 1 94 ? -5.599 3.512 -2.249 1.00 89.25 94 GLN A O 1
ATOM 751 N N . ASP A 1 95 ? -4.203 1.995 -3.188 1.00 87.50 95 ASP A N 1
ATOM 752 C CA . ASP A 1 95 ? -3.076 2.906 -3.394 1.00 87.50 95 ASP A CA 1
ATOM 753 C C . ASP A 1 95 ? -3.401 4.046 -4.352 1.00 87.50 95 ASP A C 1
ATOM 755 O O . ASP A 1 95 ? -4.225 3.937 -5.270 1.00 87.50 95 ASP A O 1
ATOM 759 N N . SER A 1 96 ? -2.693 5.153 -4.168 1.00 84.94 96 SER A N 1
ATOM 760 C CA . SER A 1 96 ? -2.785 6.307 -5.053 1.00 84.94 96 SER A CA 1
ATOM 761 C C . SER A 1 96 ? -2.205 6.000 -6.436 1.00 84.94 96 SER A C 1
ATOM 763 O O . SER A 1 96 ? -1.140 5.398 -6.564 1.00 84.94 96 SER A O 1
ATOM 765 N N . THR A 1 97 ? -2.825 6.532 -7.493 1.00 85.19 97 THR A N 1
ATOM 766 C CA . THR A 1 97 ? -2.238 6.506 -8.847 1.00 85.19 97 THR A CA 1
ATOM 767 C C . THR A 1 97 ? -0.865 7.179 -8.899 1.00 85.19 97 THR A C 1
ATOM 769 O O . THR A 1 97 ? -0.057 6.863 -9.769 1.00 85.19 97 THR A O 1
ATOM 772 N N . ALA A 1 98 ? -0.572 8.094 -7.968 1.00 80.69 98 ALA A N 1
ATOM 773 C CA . ALA A 1 98 ? 0.721 8.761 -7.880 1.00 80.69 98 ALA A CA 1
ATOM 774 C C . ALA A 1 98 ? 1.864 7.807 -7.494 1.00 80.69 98 ALA A C 1
ATOM 776 O O . ALA A 1 98 ? 2.997 8.035 -7.915 1.00 80.69 98 ALA A O 1
ATOM 777 N N . ALA A 1 99 ? 1.581 6.745 -6.731 1.00 73.75 99 ALA A N 1
ATOM 778 C CA . ALA A 1 99 ? 2.569 5.712 -6.419 1.00 73.75 99 ALA A CA 1
ATOM 779 C C . ALA A 1 99 ? 2.943 4.904 -7.675 1.00 73.75 99 ALA A C 1
ATOM 781 O O . ALA A 1 99 ? 4.088 4.487 -7.843 1.00 73.75 99 ALA A O 1
ATOM 782 N N . ALA A 1 100 ? 1.989 4.753 -8.596 1.00 86.25 100 ALA A N 1
ATOM 783 C CA . ALA A 1 100 ? 2.148 3.991 -9.822 1.00 86.25 100 ALA A CA 1
ATOM 784 C C . ALA A 1 100 ? 2.766 4.787 -10.981 1.00 86.25 100 ALA A C 1
ATOM 786 O O . ALA A 1 100 ? 3.689 4.317 -11.647 1.00 86.25 100 ALA A O 1
ATOM 787 N N . SER A 1 101 ? 2.312 6.017 -11.201 1.00 88.06 101 SER A N 1
ATOM 788 C CA . SER A 1 101 ? 2.627 6.793 -12.408 1.00 88.06 101 SER A CA 1
ATOM 789 C C . SER A 1 101 ? 4.126 6.998 -12.668 1.00 88.06 101 SER A C 1
ATOM 791 O O . SER A 1 101 ? 4.559 6.997 -13.820 1.00 88.06 101 SER A O 1
ATOM 793 N N . GLY A 1 102 ? 4.950 7.125 -11.622 1.00 87.56 102 GLY A N 1
ATOM 794 C CA . GLY A 1 102 ? 6.405 7.259 -11.771 1.00 87.56 102 GLY A CA 1
ATOM 795 C C . GLY A 1 102 ? 7.084 5.997 -12.319 1.00 87.56 102 GLY A C 1
ATOM 796 O O . GLY A 1 102 ? 8.011 6.084 -13.131 1.00 87.56 102 GLY A O 1
ATOM 797 N N . ALA A 1 103 ? 6.612 4.821 -11.902 1.00 89.94 103 ALA A N 1
ATOM 798 C CA . ALA A 1 103 ? 7.110 3.539 -12.389 1.00 89.94 103 ALA A CA 1
ATOM 799 C C . ALA A 1 103 ? 6.637 3.248 -13.821 1.00 89.94 103 ALA A C 1
ATOM 801 O O . ALA A 1 103 ? 7.410 2.730 -14.629 1.00 89.94 103 ALA A O 1
ATOM 802 N N . GLU A 1 104 ? 5.412 3.644 -14.170 1.00 91.31 104 GLU A N 1
ATOM 803 C CA . GLU A 1 104 ? 4.908 3.575 -15.548 1.00 91.31 104 GLU A CA 1
ATOM 804 C C . GLU A 1 104 ? 5.732 4.470 -16.486 1.00 91.31 104 GLU A C 1
ATOM 806 O O . GLU A 1 104 ? 6.248 4.000 -17.501 1.00 91.31 104 GLU A O 1
ATOM 811 N N . ALA A 1 105 ? 5.938 5.739 -16.107 1.00 89.00 105 ALA A N 1
ATOM 812 C CA . ALA A 1 105 ? 6.740 6.699 -16.867 1.00 89.00 105 ALA A CA 1
ATOM 813 C C . ALA A 1 105 ? 8.154 6.162 -17.156 1.00 89.00 105 ALA A C 1
ATOM 815 O O . ALA A 1 105 ? 8.652 6.252 -18.279 1.00 89.00 105 ALA A O 1
ATOM 816 N N . THR A 1 106 ? 8.769 5.530 -16.156 1.00 88.19 106 THR A N 1
ATOM 817 C CA . THR A 1 106 ? 10.091 4.900 -16.266 1.00 88.19 106 THR A CA 1
ATOM 818 C C . THR A 1 106 ? 10.084 3.753 -17.285 1.00 88.19 106 THR A C 1
ATOM 820 O O . THR A 1 106 ? 10.973 3.692 -18.140 1.00 88.19 106 THR A O 1
ATOM 823 N N . ALA A 1 107 ? 9.073 2.879 -17.260 1.00 89.25 107 ALA A N 1
ATOM 824 C CA . ALA A 1 107 ? 8.969 1.735 -18.171 1.00 89.25 107 ALA A CA 1
ATOM 825 C C . ALA A 1 107 ? 8.729 2.147 -19.637 1.00 89.25 107 ALA A C 1
ATOM 827 O O . ALA A 1 107 ? 9.299 1.544 -20.552 1.00 89.25 107 ALA A O 1
ATOM 828 N N . ILE A 1 108 ? 7.957 3.213 -19.878 1.00 88.06 108 ILE A N 1
ATOM 829 C CA . ILE A 1 108 ? 7.733 3.757 -21.233 1.00 88.06 108 ILE A CA 1
ATOM 830 C C . ILE A 1 108 ? 8.860 4.685 -21.715 1.00 88.06 108 ILE A C 1
ATOM 832 O O . ILE A 1 108 ? 8.843 5.127 -22.863 1.00 88.06 108 ILE A O 1
ATOM 836 N N . GLY A 1 109 ? 9.838 4.983 -20.855 1.00 80.94 109 GLY A N 1
ATOM 837 C CA . GLY A 1 109 ? 10.976 5.847 -21.177 1.00 80.94 109 GLY A CA 1
ATOM 838 C C . GLY A 1 109 ? 10.623 7.334 -21.209 1.00 80.94 109 GLY A C 1
ATOM 839 O O . GLY A 1 109 ? 11.322 8.118 -21.851 1.00 80.94 109 GLY A O 1
ATOM 840 N N . LEU A 1 110 ? 9.544 7.734 -20.533 1.00 79.12 110 LEU A N 1
ATOM 841 C CA . LEU A 1 110 ? 9.171 9.133 -20.374 1.00 79.12 110 LEU A CA 1
ATOM 842 C C . LEU A 1 110 ? 10.165 9.817 -19.432 1.00 79.12 110 LEU A C 1
ATOM 844 O O . LEU A 1 110 ? 10.304 9.446 -18.268 1.00 79.12 110 LEU A O 1
ATOM 848 N N . GLN A 1 111 ? 10.827 10.852 -19.936 1.00 71.69 111 GLN A N 1
ATOM 849 C CA . GLN A 1 111 ? 11.728 11.690 -19.157 1.00 71.69 111 GLN A CA 1
ATOM 850 C C . GLN A 1 111 ? 11.108 13.075 -18.987 1.00 71.69 111 GLN A C 1
ATOM 852 O O . GLN A 1 111 ? 10.791 13.754 -19.965 1.00 71.69 111 GLN A O 1
ATOM 857 N N . THR A 1 112 ? 10.943 13.500 -17.737 1.00 67.94 112 THR A N 1
ATOM 858 C CA . THR A 1 112 ? 10.466 14.846 -17.416 1.00 67.94 112 THR A CA 1
ATOM 859 C C . THR A 1 112 ? 11.657 15.785 -17.314 1.00 67.94 112 THR A C 1
ATOM 861 O O . THR A 1 112 ? 12.537 15.596 -16.475 1.00 67.94 112 THR A O 1
ATOM 864 N N . TYR A 1 113 ? 11.673 16.817 -18.152 1.00 66.06 113 TYR A N 1
ATOM 865 C CA . TYR A 1 113 ? 12.665 17.883 -18.099 1.00 66.06 113 TYR A CA 1
ATOM 866 C C . TYR A 1 113 ? 12.047 19.132 -17.470 1.00 66.06 113 TYR A C 1
ATOM 868 O O . TYR A 1 113 ? 11.016 19.619 -17.933 1.00 66.06 113 TYR A O 1
ATOM 876 N N . ILE A 1 114 ? 12.685 19.653 -16.422 1.00 65.56 114 ILE A N 1
ATOM 877 C CA . ILE A 1 114 ? 12.338 20.942 -15.820 1.00 65.56 114 ILE A CA 1
ATOM 878 C C . ILE A 1 114 ? 13.405 21.940 -16.260 1.00 65.56 114 ILE A C 1
ATOM 880 O O . ILE A 1 114 ? 14.587 21.756 -15.969 1.00 65.56 114 ILE A O 1
ATOM 884 N N . GLU A 1 115 ? 12.991 22.994 -16.961 1.00 62.88 115 GLU A N 1
ATOM 885 C CA . GLU A 1 115 ? 13.893 24.076 -17.346 1.00 62.88 115 GLU A CA 1
ATOM 886 C C . GLU A 1 115 ? 14.455 24.762 -16.083 1.00 62.88 115 GLU A C 1
ATOM 888 O O . GLU A 1 115 ? 13.679 25.165 -15.208 1.00 62.88 115 GLU A O 1
ATOM 893 N N . PRO A 1 116 ? 15.785 24.915 -15.944 1.00 60.84 116 PRO A N 1
ATOM 894 C CA . PRO A 1 116 ? 16.355 25.617 -14.803 1.00 60.84 116 PRO A CA 1
ATOM 895 C C . PRO A 1 116 ? 15.883 27.077 -14.779 1.00 60.84 116 PRO A C 1
ATOM 897 O O . PRO A 1 116 ? 16.087 27.818 -15.732 1.00 60.84 116 PRO A O 1
ATOM 900 N N . GLN A 1 117 ? 15.319 27.526 -13.655 1.00 57.66 117 GLN A N 1
ATOM 901 C CA . GLN A 1 117 ? 14.708 28.861 -13.511 1.00 57.66 117 GLN A CA 1
ATOM 902 C C . GLN A 1 117 ? 15.682 30.053 -13.677 1.00 57.66 117 GLN A C 1
ATOM 904 O O . GLN A 1 117 ? 15.247 31.201 -13.682 1.00 57.66 117 GLN A O 1
ATOM 909 N N . ASN A 1 118 ? 16.988 29.804 -13.829 1.00 54.28 118 ASN A N 1
ATOM 910 C CA . ASN A 1 118 ? 18.047 30.822 -13.845 1.00 54.28 118 ASN A CA 1
ATOM 911 C C . ASN A 1 118 ? 18.716 31.032 -15.220 1.00 54.28 118 ASN A C 1
ATOM 913 O O . ASN A 1 118 ? 19.755 31.684 -15.298 1.00 54.28 118 ASN A O 1
ATOM 917 N N . THR A 1 119 ? 18.156 30.515 -16.316 1.00 54.66 119 THR A N 1
ATOM 918 C CA . THR A 1 119 ? 18.774 30.554 -17.663 1.00 54.66 119 THR A CA 1
ATOM 919 C C . THR A 1 119 ? 18.477 31.821 -18.476 1.00 54.66 119 THR A C 1
ATOM 921 O O . THR A 1 119 ? 18.679 31.847 -19.688 1.00 54.66 119 THR A O 1
ATOM 924 N N . GLY A 1 120 ? 18.010 32.905 -17.848 1.00 54.75 120 GLY A N 1
ATOM 925 C CA . GLY A 1 120 ? 17.824 34.191 -18.537 1.00 54.75 120 GLY A CA 1
ATOM 926 C C . GLY A 1 120 ? 16.787 34.164 -19.670 1.00 54.75 120 GLY A C 1
ATOM 927 O O . GLY A 1 120 ? 16.900 34.942 -20.615 1.00 54.75 120 GLY A O 1
ATOM 928 N N . GLY A 1 121 ? 15.790 33.275 -19.598 1.00 53.19 121 GLY A N 1
ATOM 929 C CA . GLY A 1 121 ? 14.704 33.192 -20.583 1.00 53.19 121 GLY A CA 1
ATOM 930 C C . GLY A 1 121 ? 15.056 32.438 -21.869 1.00 53.19 121 GLY A C 1
ATOM 931 O O . GLY A 1 121 ? 14.342 32.565 -22.863 1.00 53.19 121 GLY A O 1
ATOM 932 N N . GLN A 1 122 ? 16.140 31.656 -21.877 1.00 59.53 122 GLN A N 1
ATOM 933 C CA . GLN A 1 122 ? 16.482 30.766 -22.989 1.00 59.53 122 GLN A CA 1
ATOM 934 C C . GLN A 1 122 ? 15.645 29.477 -22.942 1.00 59.53 122 GLN A C 1
ATOM 936 O O . GLN A 1 122 ? 16.169 28.395 -22.686 1.00 59.53 122 GLN A O 1
ATOM 941 N N . GLY A 1 123 ? 14.346 29.613 -23.215 1.00 63.00 123 GLY A N 1
ATOM 942 C CA . GLY A 1 123 ? 13.415 28.491 -23.318 1.00 63.00 123 GLY A CA 1
ATOM 943 C C . GLY A 1 123 ? 13.757 27.510 -24.443 1.00 63.00 123 GLY A C 1
ATOM 944 O O . GLY A 1 123 ? 14.490 27.816 -25.387 1.00 63.00 123 GLY A O 1
ATOM 945 N N . CYS A 1 124 ? 13.178 26.313 -24.369 1.00 67.62 124 CYS A N 1
ATOM 946 C CA . CYS A 1 124 ? 13.218 25.334 -25.451 1.00 67.62 124 CYS A CA 1
ATOM 947 C C . CYS A 1 124 ? 12.343 25.786 -26.631 1.00 67.62 124 CYS A C 1
ATOM 949 O O . CYS A 1 124 ? 11.145 26.019 -26.466 1.00 67.62 124 CYS A O 1
ATOM 951 N N . THR A 1 125 ? 12.887 25.837 -27.849 1.00 71.44 125 THR A N 1
ATOM 952 C CA . THR A 1 125 ? 12.036 25.918 -29.049 1.00 71.44 125 THR A CA 1
ATOM 953 C C . THR A 1 125 ? 11.392 24.560 -29.335 1.00 71.44 125 THR A C 1
ATOM 955 O O . THR A 1 125 ? 11.994 23.518 -29.076 1.00 71.44 125 THR A O 1
ATOM 958 N N . PHE A 1 126 ? 10.202 24.545 -29.951 1.00 70.81 126 PHE A N 1
ATOM 959 C CA . PHE A 1 126 ? 9.591 23.296 -30.425 1.00 70.81 126 PHE A CA 1
ATOM 960 C C . PHE A 1 126 ? 10.552 22.500 -31.312 1.00 70.81 126 PHE A C 1
ATOM 962 O O . PHE A 1 126 ? 10.681 21.295 -31.144 1.00 70.81 126 PHE A O 1
ATOM 969 N N . ASN A 1 127 ? 11.295 23.172 -32.197 1.00 71.44 127 ASN A N 1
ATOM 970 C CA . ASN A 1 127 ? 12.277 22.508 -33.049 1.00 71.44 127 ASN A CA 1
ATOM 971 C C . ASN A 1 127 ? 13.334 21.748 -32.230 1.00 71.44 127 ASN A C 1
ATOM 973 O O . ASN A 1 127 ? 13.621 20.604 -32.549 1.00 71.44 127 ASN A O 1
ATOM 977 N N . GLN A 1 128 ? 13.853 22.327 -31.142 1.00 68.06 128 GLN A N 1
ATOM 978 C CA . GLN A 1 128 ? 14.807 21.647 -30.253 1.00 68.06 128 GLN A CA 1
ATOM 979 C C . GLN A 1 128 ? 14.195 20.441 -29.534 1.00 68.06 128 GLN A C 1
ATOM 981 O O . GLN A 1 128 ? 14.884 19.442 -29.366 1.00 68.06 128 GLN A O 1
ATOM 986 N N . LEU A 1 129 ? 12.913 20.501 -29.163 1.00 66.81 129 LEU A N 1
ATOM 987 C CA . LEU A 1 129 ? 12.195 19.367 -28.565 1.00 66.81 129 LEU A CA 1
ATOM 988 C C . LEU A 1 129 ? 11.933 18.231 -29.570 1.00 66.81 129 LEU A C 1
ATOM 990 O O . LEU A 1 129 ? 11.879 17.069 -29.179 1.00 66.81 129 LEU A O 1
ATOM 994 N N . PHE A 1 130 ? 11.772 18.556 -30.857 1.00 65.44 130 PHE A N 1
ATOM 995 C CA . PHE A 1 130 ? 11.512 17.584 -31.928 1.00 65.44 130 PHE A CA 1
ATOM 996 C C . PHE A 1 130 ? 12.774 17.066 -32.626 1.00 65.44 130 PHE A C 1
ATOM 998 O O . PHE A 1 130 ? 12.681 16.130 -33.427 1.00 65.44 130 PHE A O 1
ATOM 1005 N N . LEU A 1 131 ? 13.955 17.627 -32.339 1.00 64.75 131 LEU A N 1
ATOM 1006 C CA . LEU A 1 131 ? 15.212 16.994 -32.721 1.00 64.75 131 LEU A CA 1
ATOM 1007 C C . LEU A 1 131 ? 15.237 15.633 -32.027 1.00 64.75 131 LEU A C 1
ATOM 1009 O O . LEU A 1 131 ? 15.304 15.556 -30.807 1.00 64.75 131 LEU A O 1
ATOM 1013 N N . ARG A 1 132 ? 15.126 14.568 -32.826 1.00 53.34 132 ARG A N 1
ATOM 1014 C CA . ARG A 1 132 ? 15.016 13.155 -32.431 1.00 53.34 132 ARG A CA 1
ATOM 1015 C C . ARG A 1 132 ? 16.334 12.633 -31.841 1.00 53.34 132 ARG A C 1
ATOM 1017 O O . ARG A 1 132 ? 16.908 11.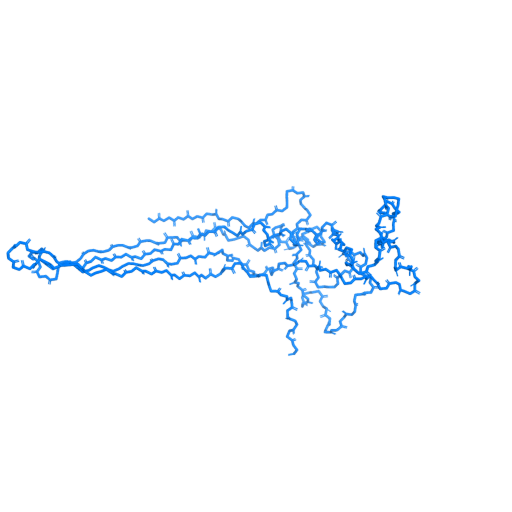659 -32.313 1.00 53.34 132 ARG A O 1
ATOM 1024 N N . SER A 1 133 ? 16.840 13.363 -30.864 1.00 54.56 133 SER A N 1
ATOM 1025 C CA . SER A 1 133 ? 18.026 13.103 -30.080 1.00 54.56 133 SER A CA 1
ATOM 1026 C C . SER A 1 133 ? 17.563 12.528 -28.750 1.00 54.56 133 SER A C 1
ATOM 1028 O O . SER A 1 133 ? 16.569 12.972 -28.183 1.00 54.56 133 SER A O 1
ATOM 1030 N N . THR A 1 134 ? 18.310 11.572 -28.219 1.00 51.78 134 THR A N 1
ATOM 1031 C CA . THR A 1 134 ? 18.165 11.035 -26.859 1.00 51.78 134 THR A CA 1
ATOM 1032 C C . THR A 1 134 ? 18.435 12.076 -25.752 1.00 51.78 134 THR A C 1
ATOM 1034 O O . THR A 1 134 ? 18.471 11.742 -24.573 1.00 51.78 134 THR A O 1
ATOM 1037 N N . TYR A 1 135 ? 18.620 13.346 -26.125 1.00 54.56 135 TYR A N 1
ATOM 1038 C CA . TYR A 1 135 ? 18.965 14.472 -25.265 1.00 54.56 135 TYR A CA 1
ATOM 1039 C C . TYR A 1 135 ? 18.147 15.692 -25.683 1.00 54.56 135 TYR A C 1
ATOM 1041 O O . TYR A 1 135 ? 18.088 15.993 -26.875 1.00 54.56 135 TYR A O 1
ATOM 1049 N N . VAL A 1 136 ? 17.586 16.419 -24.712 1.00 55.88 136 VAL A N 1
ATOM 1050 C CA . VAL A 1 136 ? 16.869 17.686 -24.925 1.00 55.88 136 VAL A CA 1
ATOM 1051 C C . VAL A 1 136 ? 17.896 18.824 -25.088 1.00 55.88 136 VAL A C 1
ATOM 1053 O O . VAL A 1 136 ? 18.511 19.233 -24.101 1.00 55.88 136 VAL A O 1
ATOM 1056 N N . PRO A 1 137 ? 18.130 19.358 -26.303 1.00 55.25 137 PRO A N 1
ATOM 1057 C CA . PRO A 1 137 ? 19.187 20.326 -26.570 1.00 55.25 137 PRO A CA 1
ATOM 1058 C C . PRO A 1 137 ? 18.663 21.754 -26.363 1.00 55.25 137 PRO A C 1
ATOM 1060 O O . PRO A 1 137 ? 18.597 22.556 -27.300 1.00 55.25 137 PRO A O 1
ATOM 1063 N N . CYS A 1 138 ? 18.242 22.080 -25.142 1.00 60.53 138 CYS A N 1
ATOM 1064 C CA . CYS A 1 138 ? 17.802 23.434 -24.813 1.00 60.53 138 CYS A CA 1
ATOM 1065 C C . CYS A 1 138 ? 18.981 24.265 -24.315 1.00 60.53 138 CYS A C 1
ATOM 1067 O O . CYS A 1 138 ? 19.480 24.029 -23.219 1.00 60.53 138 CYS A O 1
ATOM 1069 N N . GLY A 1 139 ? 19.422 25.204 -25.161 1.00 52.59 139 GLY A N 1
ATOM 1070 C CA . GLY A 1 139 ? 20.092 26.484 -24.859 1.00 52.59 139 GLY A CA 1
ATOM 1071 C C . GLY A 1 139 ? 21.407 26.524 -24.066 1.00 52.59 139 GLY A C 1
ATOM 1072 O O . GLY A 1 139 ? 22.227 27.394 -24.334 1.00 52.59 139 GLY A O 1
ATOM 1073 N N . GLN A 1 140 ? 21.635 25.632 -23.106 1.00 49.94 140 GLN A N 1
ATOM 1074 C CA . GLN A 1 140 ? 22.695 25.749 -22.096 1.00 49.94 140 GLN A CA 1
ATOM 1075 C C . GLN A 1 140 ? 23.560 24.487 -21.975 1.00 49.94 140 GLN A C 1
ATOM 1077 O O . GLN A 1 140 ? 24.679 24.564 -21.475 1.00 49.94 140 GLN A O 1
ATOM 1082 N N . TYR A 1 141 ? 23.103 23.344 -22.495 1.00 45.88 141 TYR A N 1
ATOM 1083 C CA . TYR A 1 141 ? 23.882 22.106 -22.534 1.00 45.88 141 TYR A CA 1
ATOM 1084 C C . TYR A 1 141 ? 24.052 21.659 -23.983 1.00 45.88 141 TYR A C 1
ATOM 1086 O O . TYR A 1 141 ? 23.295 20.844 -24.508 1.00 45.88 141 TYR A O 1
ATOM 1094 N N . ALA A 1 142 ? 25.047 22.233 -24.660 1.00 45.44 142 ALA A N 1
ATOM 1095 C CA . ALA A 1 142 ? 25.563 21.628 -25.876 1.00 45.44 142 ALA A CA 1
ATOM 1096 C C . ALA A 1 142 ? 26.110 20.243 -25.501 1.00 45.44 142 ALA A C 1
ATOM 1098 O O . ALA A 1 142 ? 27.034 20.122 -24.698 1.00 45.44 142 ALA A O 1
ATOM 1099 N N . VAL A 1 143 ? 25.498 19.196 -26.051 1.00 49.72 143 VAL A N 1
ATOM 1100 C CA . VAL A 1 143 ? 25.955 17.814 -25.918 1.00 49.72 143 VAL A CA 1
ATOM 1101 C C . VAL A 1 143 ? 27.301 17.645 -26.631 1.00 49.72 143 VAL A C 1
ATOM 1103 O O . VAL A 1 143 ? 27.362 17.266 -27.796 1.00 49.72 143 VAL A O 1
ATOM 1106 N N . THR A 1 144 ? 28.404 17.937 -25.946 1.00 44.91 144 THR A N 1
ATOM 1107 C CA . THR A 1 144 ? 29.715 17.374 -26.299 1.00 44.91 144 THR A CA 1
ATOM 1108 C C . THR A 1 144 ? 29.813 15.973 -25.696 1.00 44.91 144 THR A C 1
ATOM 1110 O O . THR A 1 144 ? 29.690 15.846 -24.477 1.00 44.91 144 THR A O 1
ATOM 1113 N N . PRO A 1 145 ? 30.015 14.913 -26.502 1.00 48.12 145 PRO A N 1
ATOM 1114 C CA . PRO A 1 145 ? 30.259 13.574 -25.982 1.00 48.12 145 PRO A CA 1
ATOM 1115 C C . PRO A 1 145 ? 31.472 13.538 -25.030 1.00 48.12 145 PRO A C 1
ATOM 1117 O O . PRO A 1 145 ? 32.490 14.156 -25.349 1.00 48.12 145 PRO A O 1
ATOM 1120 N N . PRO A 1 146 ? 31.408 12.795 -23.908 1.00 48.28 146 PRO A N 1
ATOM 1121 C CA . PRO A 1 146 ? 30.255 12.048 -23.415 1.00 48.28 146 PRO A CA 1
ATOM 1122 C C . PRO A 1 146 ? 29.301 13.002 -22.683 1.00 48.28 146 PRO A C 1
ATOM 1124 O O . PRO A 1 146 ? 29.620 13.536 -21.623 1.00 48.28 146 PRO A O 1
ATOM 1127 N N . ALA A 1 147 ? 28.126 13.238 -23.261 1.00 50.03 147 ALA A N 1
ATOM 1128 C CA . ALA A 1 147 ? 27.151 14.135 -22.673 1.00 50.03 147 ALA A CA 1
ATOM 1129 C C . ALA A 1 147 ? 26.461 13.437 -21.499 1.00 50.03 147 ALA A C 1
ATOM 1131 O O . ALA A 1 147 ? 25.637 12.542 -21.683 1.00 50.03 147 ALA A O 1
ATOM 1132 N N . SER A 1 148 ? 26.802 13.850 -20.282 1.00 49.25 148 SER A N 1
ATOM 1133 C CA . SER A 1 148 ? 26.017 13.539 -19.095 1.00 49.25 148 SER A CA 1
ATOM 1134 C C . SER A 1 148 ? 24.635 14.178 -19.242 1.00 49.25 148 SER A C 1
ATOM 1136 O O . SER A 1 148 ? 24.538 15.407 -19.315 1.00 49.25 148 SER A O 1
ATOM 1138 N N . LEU A 1 149 ? 23.570 13.371 -19.290 1.00 51.72 149 LEU A N 1
ATOM 1139 C CA . LEU A 1 149 ? 22.217 13.904 -19.132 1.00 51.72 149 LEU A CA 1
ATOM 1140 C C . LEU A 1 149 ? 22.133 14.684 -17.807 1.00 51.72 149 LEU A C 1
ATOM 1142 O O . LEU A 1 149 ? 22.702 14.229 -16.808 1.00 51.72 149 LEU A O 1
ATOM 1146 N N . PRO A 1 150 ? 21.443 15.841 -17.772 1.00 50.94 150 PRO A N 1
ATOM 1147 C CA . PRO A 1 150 ? 21.089 16.471 -16.508 1.00 50.94 150 PRO A CA 1
ATOM 1148 C C . PRO A 1 150 ? 20.325 15.470 -15.622 1.00 50.94 150 PRO A C 1
ATOM 1150 O O . PRO A 1 150 ? 19.701 14.541 -16.144 1.00 50.94 150 PRO A O 1
ATOM 1153 N N . PRO A 1 151 ? 20.385 15.620 -14.288 1.00 53.59 151 PRO A N 1
ATOM 1154 C CA . PRO A 1 151 ? 19.791 14.663 -13.363 1.00 53.59 151 PRO A CA 1
ATOM 1155 C C . PRO A 1 151 ? 18.292 14.505 -13.644 1.00 53.59 151 PRO A C 1
ATOM 1157 O O . PRO A 1 151 ? 17.524 15.456 -13.522 1.00 53.59 151 PRO A O 1
ATOM 1160 N N . PHE A 1 152 ? 17.891 13.297 -14.027 1.00 65.75 152 PHE A N 1
ATOM 1161 C CA . PHE A 1 152 ? 16.501 12.880 -14.176 1.00 65.75 152 PHE A CA 1
ATOM 1162 C C . PHE A 1 152 ? 16.121 12.012 -12.974 1.00 65.75 152 PHE A C 1
ATOM 1164 O O . PHE A 1 152 ? 16.969 11.336 -12.389 1.00 65.75 152 PHE A O 1
ATOM 1171 N N . SER A 1 153 ? 14.848 12.033 -12.584 1.00 72.56 153 SER A N 1
ATOM 1172 C CA . SER A 1 153 ? 14.324 11.113 -11.577 1.00 72.56 153 SER A CA 1
ATOM 1173 C C . SER A 1 153 ? 13.657 9.930 -12.258 1.00 72.56 153 SER A C 1
ATOM 1175 O O . SER A 1 153 ? 12.846 10.118 -13.163 1.00 72.56 153 SER A O 1
ATOM 1177 N N . ILE A 1 154 ? 13.949 8.733 -11.768 1.00 78.69 154 ILE A N 1
ATOM 1178 C CA . ILE A 1 154 ? 13.231 7.512 -12.126 1.00 78.69 154 ILE A CA 1
ATOM 1179 C C . ILE A 1 154 ? 12.334 7.101 -10.964 1.00 78.69 154 ILE A C 1
ATOM 1181 O O . ILE A 1 154 ? 12.692 7.292 -9.800 1.00 78.69 154 ILE A O 1
ATOM 1185 N N . GLY A 1 155 ? 11.171 6.550 -11.289 1.00 85.38 155 GLY A N 1
ATOM 1186 C CA . GLY A 1 155 ? 10.286 5.894 -10.336 1.00 85.38 155 GLY A CA 1
ATOM 1187 C C . GLY A 1 155 ? 10.392 4.386 -10.506 1.00 85.38 155 GLY A C 1
ATOM 1188 O O . GLY A 1 155 ? 10.430 3.887 -11.627 1.00 85.38 155 GLY A O 1
ATOM 1189 N N . ALA A 1 156 ? 10.449 3.654 -9.404 1.00 88.31 156 ALA A N 1
ATOM 1190 C CA . ALA A 1 156 ? 10.405 2.202 -9.428 1.00 88.31 156 ALA A CA 1
ATOM 1191 C C . ALA A 1 156 ? 9.686 1.698 -8.178 1.00 88.31 156 ALA A C 1
ATOM 1193 O O . ALA A 1 156 ? 9.826 2.283 -7.103 1.00 88.31 156 ALA A O 1
ATOM 1194 N N . MET A 1 157 ? 8.923 0.624 -8.339 1.00 89.19 157 MET A N 1
ATOM 1195 C CA . MET A 1 157 ? 8.232 -0.059 -7.250 1.00 89.19 157 MET A CA 1
ATOM 1196 C C . MET A 1 157 ? 9.129 -1.106 -6.589 1.00 89.19 157 MET A C 1
ATOM 1198 O O . MET A 1 157 ? 10.085 -1.599 -7.198 1.00 89.19 157 MET A O 1
ATOM 1202 N N . ASP A 1 158 ? 8.788 -1.476 -5.355 1.00 87.88 158 ASP A N 1
ATOM 1203 C CA . ASP A 1 158 ? 9.313 -2.689 -4.735 1.00 87.88 158 ASP A CA 1
ATOM 1204 C C . ASP A 1 158 ? 8.540 -3.899 -5.296 1.00 87.88 158 ASP A C 1
ATOM 1206 O O . ASP A 1 158 ? 7.330 -4.004 -5.075 1.00 87.88 158 ASP A O 1
ATOM 1210 N N . PRO A 1 159 ? 9.195 -4.826 -6.018 1.00 87.94 159 PRO A N 1
ATOM 1211 C CA . PRO A 1 159 ? 8.528 -6.000 -6.578 1.00 87.94 159 PRO A CA 1
ATOM 1212 C C . PRO A 1 159 ? 8.062 -7.001 -5.509 1.00 87.94 159 PRO A C 1
ATOM 1214 O O . PRO A 1 159 ? 7.446 -8.008 -5.854 1.00 87.94 159 PRO A O 1
ATOM 1217 N N . LYS A 1 160 ? 8.373 -6.782 -4.226 1.00 88.00 160 LYS A N 1
ATOM 1218 C CA . LYS A 1 160 ? 8.007 -7.674 -3.114 1.00 88.00 160 LYS A CA 1
ATOM 1219 C C . LYS A 1 160 ? 6.883 -7.118 -2.241 1.00 88.00 160 LYS A C 1
ATOM 1221 O O . LYS A 1 160 ? 6.444 -7.836 -1.342 1.00 88.00 160 LYS A O 1
ATOM 1226 N N . ASP A 1 161 ? 6.417 -5.891 -2.477 1.00 87.94 161 ASP A N 1
ATOM 1227 C CA . ASP A 1 161 ? 5.324 -5.320 -1.689 1.00 87.94 161 ASP A CA 1
ATOM 1228 C C . ASP A 1 161 ? 3.960 -5.775 -2.216 1.00 87.94 161 ASP A C 1
ATOM 1230 O O . ASP A 1 161 ? 3.543 -5.408 -3.309 1.00 87.94 161 ASP A O 1
ATOM 1234 N N . ASP A 1 162 ? 3.268 -6.596 -1.433 1.00 88.88 162 ASP A N 1
ATOM 1235 C CA . ASP A 1 162 ? 1.947 -7.143 -1.745 1.00 88.88 162 ASP A CA 1
ATOM 1236 C C . ASP A 1 162 ? 0.833 -6.557 -0.855 1.00 88.88 162 ASP A C 1
ATOM 1238 O O . ASP A 1 162 ? -0.264 -7.128 -0.753 1.00 88.88 162 ASP A O 1
ATOM 1242 N N . ASN A 1 163 ? 1.125 -5.466 -0.142 1.00 89.12 163 ASN A N 1
ATOM 1243 C CA . ASN A 1 163 ? 0.220 -4.881 0.839 1.00 89.12 163 ASN A CA 1
ATOM 1244 C C . ASN A 1 163 ? -0.551 -3.703 0.252 1.00 89.12 163 ASN A C 1
ATOM 1246 O O . ASN A 1 163 ? -0.106 -3.035 -0.666 1.00 89.12 163 ASN A O 1
ATOM 1250 N N . MET A 1 164 ? -1.723 -3.463 0.831 1.00 90.31 164 MET A N 1
ATOM 1251 C CA . MET A 1 164 ? -2.533 -2.277 0.578 1.00 90.31 164 MET A CA 1
ATOM 1252 C C . MET A 1 164 ? -2.640 -1.481 1.883 1.00 90.31 164 MET A C 1
ATOM 1254 O O . MET A 1 164 ? -2.672 -2.100 2.962 1.00 90.31 164 MET A O 1
ATOM 1258 N N . PRO A 1 165 ? -2.753 -0.147 1.819 1.00 92.06 165 PRO A N 1
ATOM 1259 C C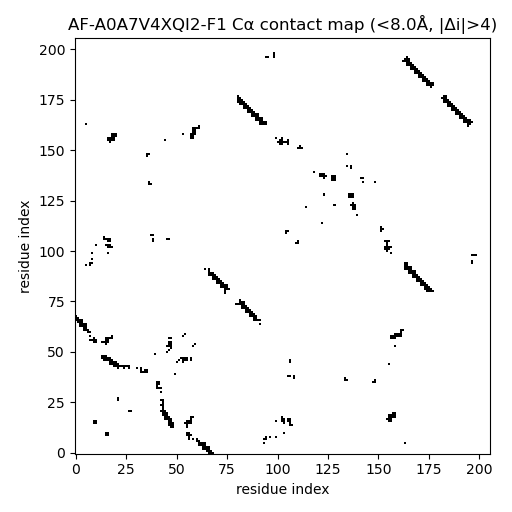A . PRO A 1 165 ? -2.931 0.700 2.975 1.00 92.06 165 PRO A CA 1
ATOM 1260 C C . PRO A 1 165 ? -4.125 0.235 3.792 1.00 92.06 165 PRO A C 1
ATOM 1262 O O . PRO A 1 165 ? -5.218 -0.013 3.274 1.00 92.06 165 PRO A O 1
ATOM 1265 N N . VAL A 1 166 ? -3.907 0.103 5.094 1.00 94.06 166 VAL A N 1
ATOM 1266 C CA . VAL A 1 166 ? -4.913 -0.404 6.023 1.00 94.06 166 VAL A CA 1
ATOM 1267 C C . VAL A 1 166 ? -5.050 0.533 7.203 1.00 94.06 166 VAL A C 1
ATOM 1269 O O . VAL A 1 166 ? -4.062 0.919 7.826 1.00 94.06 166 VAL A O 1
ATOM 1272 N N . THR A 1 167 ? -6.291 0.862 7.543 1.00 96.75 167 THR A N 1
ATOM 1273 C CA . THR A 1 167 ? -6.637 1.630 8.735 1.00 96.75 167 THR A CA 1
ATOM 1274 C C . THR A 1 167 ? -7.406 0.758 9.718 1.00 96.75 167 THR A C 1
ATOM 1276 O O . THR A 1 167 ? -8.428 0.151 9.391 1.00 96.75 167 THR A O 1
ATOM 1279 N N . TYR A 1 168 ? -6.921 0.727 10.951 1.00 96.81 168 TYR A N 1
ATOM 1280 C CA . TYR A 1 168 ? -7.577 0.133 12.105 1.00 96.81 168 TYR A CA 1
ATOM 1281 C C . TYR A 1 168 ? -8.331 1.226 12.849 1.00 96.81 168 TYR A C 1
ATOM 1283 O O . TYR A 1 168 ? -7.715 2.192 13.288 1.00 96.81 168 TYR A O 1
ATOM 1291 N N . ASN A 1 169 ? -9.642 1.068 13.017 1.00 97.50 169 ASN A N 1
ATOM 1292 C CA . ASN A 1 169 ? -10.471 1.996 13.785 1.00 97.50 169 ASN A CA 1
ATOM 1293 C C . ASN A 1 169 ? -10.976 1.310 15.048 1.00 97.50 169 ASN A C 1
ATOM 1295 O O . ASN A 1 169 ? -11.410 0.156 14.987 1.00 97.50 169 ASN A O 1
ATOM 1299 N N . TYR A 1 170 ? -10.982 2.031 16.165 1.00 97.50 170 TYR A N 1
ATOM 1300 C CA . TYR A 1 170 ? -11.510 1.540 17.431 1.00 97.50 170 TYR A CA 1
ATOM 1301 C C . TYR A 1 170 ? -12.256 2.624 18.202 1.00 97.50 170 TYR A C 1
ATOM 1303 O O . TYR A 1 170 ? -11.926 3.808 18.141 1.00 97.50 170 TYR A O 1
ATOM 1311 N N . ASN A 1 171 ? -13.278 2.199 18.938 1.00 97.69 171 ASN A N 1
ATOM 1312 C CA . ASN A 1 171 ? -14.023 3.045 19.858 1.00 97.69 171 ASN A CA 1
ATOM 1313 C C . ASN A 1 171 ? -14.345 2.296 21.152 1.00 97.69 171 ASN A C 1
ATOM 1315 O O . ASN A 1 171 ? -14.494 1.070 21.153 1.00 97.69 171 ASN A O 1
ATOM 1319 N N . LEU A 1 172 ? -14.453 3.057 22.234 1.00 97.19 172 LEU A N 1
ATOM 1320 C CA . LEU A 1 172 ? -14.859 2.600 23.553 1.00 97.19 172 LEU A CA 1
ATOM 1321 C C . LEU A 1 172 ? -15.743 3.672 24.188 1.00 97.19 172 LEU A C 1
ATOM 1323 O O . LEU A 1 172 ? -15.327 4.821 24.288 1.00 97.19 172 LEU A O 1
ATOM 1327 N N . THR A 1 173 ? -16.917 3.279 24.658 1.00 97.94 173 THR A N 1
ATOM 1328 C CA . THR A 1 173 ? -17.885 4.139 25.335 1.00 97.94 173 THR A CA 1
ATOM 1329 C C . THR A 1 173 ? -18.335 3.485 26.634 1.00 97.94 173 THR A C 1
ATOM 1331 O O . THR A 1 173 ? -18.556 2.272 26.690 1.00 97.94 173 THR A O 1
ATOM 1334 N N . VAL A 1 174 ? -18.479 4.290 27.680 1.00 96.94 174 VAL A N 1
ATOM 1335 C CA . VAL A 1 174 ? -19.035 3.889 28.972 1.00 96.94 174 VAL A CA 1
ATOM 1336 C C . VAL A 1 174 ? -20.215 4.790 29.282 1.00 96.94 174 VAL A C 1
ATOM 1338 O O . VAL A 1 174 ? -20.028 5.992 29.463 1.00 96.94 174 VAL A O 1
ATOM 1341 N N . ASP A 1 175 ? -21.395 4.192 29.391 1.00 96.50 175 ASP A N 1
ATOM 1342 C CA . ASP A 1 175 ? -22.620 4.877 29.790 1.00 96.50 175 ASP A CA 1
ATOM 1343 C C . ASP A 1 175 ? -22.960 4.528 31.234 1.00 96.50 175 ASP A C 1
ATOM 1345 O O . ASP A 1 175 ? -23.001 3.351 31.602 1.00 96.50 175 ASP A O 1
ATOM 1349 N N . GLN A 1 176 ? -23.260 5.544 32.036 1.00 95.94 176 GLN A N 1
ATOM 1350 C CA . GLN A 1 176 ? -23.716 5.410 33.411 1.00 95.94 176 GLN A CA 1
ATOM 1351 C C . GLN A 1 176 ? -24.995 6.218 33.629 1.00 95.94 176 GLN A C 1
ATOM 1353 O O . GLN A 1 176 ? -25.000 7.445 33.532 1.00 95.94 176 GLN A O 1
ATOM 1358 N N . ARG A 1 177 ? -26.069 5.547 34.038 1.00 95.31 177 ARG A N 1
ATOM 1359 C CA . ARG A 1 177 ? -27.246 6.203 34.607 1.00 95.31 177 ARG A CA 1
ATOM 1360 C C . ARG A 1 177 ? -26.963 6.582 36.058 1.00 95.31 177 ARG A C 1
ATOM 1362 O O . ARG A 1 177 ? -26.612 5.728 36.876 1.00 95.31 177 ARG A O 1
ATOM 1369 N N . GLY A 1 178 ? -27.103 7.864 36.364 1.00 89.62 178 GLY A N 1
ATOM 1370 C CA . GLY A 1 178 ? -26.947 8.439 37.693 1.00 89.62 178 GLY A CA 1
ATOM 1371 C C . GLY A 1 178 ? -28.288 8.713 38.388 1.00 89.62 178 GLY A C 1
ATOM 1372 O O . GLY A 1 178 ? -29.366 8.424 37.855 1.00 89.62 178 GLY A O 1
ATOM 1373 N N . PRO A 1 179 ? -28.247 9.293 39.600 1.00 90.38 179 PRO A N 1
ATOM 1374 C CA . PRO A 1 179 ? -29.441 9.729 40.319 1.00 90.38 179 PRO A CA 1
ATOM 1375 C C . PRO A 1 179 ? -30.282 10.730 39.511 1.00 90.38 179 PRO A C 1
ATOM 1377 O O . PRO A 1 179 ? -29.791 11.387 38.594 1.00 90.38 179 PRO A O 1
ATOM 1380 N N . TRP A 1 180 ? -31.561 10.865 39.870 1.00 92.31 180 TRP A N 1
ATOM 1381 C CA . TRP A 1 180 ? -32.481 11.862 39.293 1.00 92.31 180 TRP A CA 1
ATOM 1382 C C . TRP A 1 180 ? -32.686 11.765 37.773 1.00 92.31 180 TRP A C 1
ATOM 1384 O O . TRP A 1 180 ? -32.937 12.773 37.121 1.00 92.31 180 TRP A O 1
ATOM 1394 N N . ASN A 1 181 ? -32.602 10.557 37.205 1.00 88.81 181 ASN A N 1
ATOM 1395 C CA . ASN A 1 181 ? -32.680 10.334 35.755 1.00 88.81 181 ASN A CA 1
ATOM 1396 C C . ASN A 1 181 ? -31.581 11.065 34.959 1.00 88.81 181 ASN A C 1
ATOM 1398 O O . ASN A 1 181 ? -31.786 11.397 33.794 1.00 88.81 181 ASN A O 1
ATOM 1402 N N . SER A 1 182 ? -30.421 11.308 35.575 1.00 94.44 182 SER A N 1
ATOM 1403 C CA . SER A 1 182 ? -29.234 11.792 34.865 1.00 94.44 182 SER A CA 1
ATOM 1404 C C . SER A 1 182 ? -28.508 10.645 34.159 1.00 94.44 182 SER A C 1
ATOM 1406 O O . SER A 1 182 ? -28.534 9.508 34.628 1.00 94.44 182 SER A O 1
ATOM 1408 N N . ASN A 1 183 ? -27.837 10.952 33.049 1.00 94.12 183 ASN A N 1
ATOM 1409 C CA . ASN A 1 183 ? -26.945 10.037 32.341 1.00 94.12 183 ASN A CA 1
ATOM 1410 C C . ASN A 1 183 ? -25.584 10.709 32.166 1.00 94.12 183 ASN A C 1
ATOM 1412 O O . ASN A 1 183 ? -25.505 11.912 31.914 1.00 94.12 183 ASN A O 1
ATOM 1416 N N . PHE A 1 184 ? -24.531 9.918 32.288 1.00 95.69 184 PHE A N 1
ATOM 1417 C CA . PHE A 1 184 ? -23.154 10.326 32.087 1.00 95.69 184 PHE A CA 1
ATOM 1418 C C . PHE A 1 184 ? -22.493 9.358 31.110 1.00 95.69 184 PHE A C 1
ATOM 1420 O O . PHE A 1 184 ? -22.626 8.147 31.265 1.00 95.69 184 PHE A O 1
ATOM 1427 N N . GLU A 1 185 ? -21.792 9.896 30.119 1.00 96.81 185 GLU A N 1
ATOM 1428 C CA . GLU A 1 185 ? -21.131 9.124 29.071 1.00 96.81 185 GLU A CA 1
ATOM 1429 C C . GLU A 1 185 ? -19.681 9.590 28.931 1.00 96.81 185 GLU A C 1
ATOM 1431 O O . GLU A 1 185 ? -19.400 10.792 28.904 1.00 96.81 185 GLU A O 1
ATOM 1436 N N . ILE A 1 186 ? -18.761 8.632 28.824 1.00 97.44 186 ILE A N 1
ATOM 1437 C CA . ILE A 1 186 ? -17.379 8.878 28.403 1.00 97.44 186 ILE A CA 1
ATOM 1438 C C . ILE A 1 186 ? -17.109 8.023 27.176 1.00 97.44 186 ILE A C 1
ATOM 1440 O O . ILE A 1 186 ? -17.284 6.807 27.221 1.00 97.44 186 ILE A O 1
ATOM 1444 N N . ALA A 1 187 ? -16.614 8.650 26.112 1.00 97.31 187 ALA A N 1
ATOM 1445 C CA . ALA A 1 187 ? -16.239 7.973 24.884 1.00 97.31 187 ALA A CA 1
ATOM 1446 C C . ALA A 1 187 ? -14.792 8.282 24.484 1.00 97.31 187 ALA A C 1
ATOM 1448 O O . ALA A 1 187 ? -14.287 9.389 24.680 1.00 97.31 187 ALA A O 1
ATOM 1449 N N . TYR A 1 188 ? -14.144 7.293 23.879 1.00 97.62 188 TYR A N 1
ATOM 1450 C CA . TYR A 1 188 ? -12.844 7.394 23.236 1.00 97.62 188 TYR A CA 1
ATOM 1451 C C . TYR A 1 188 ? -12.919 6.772 21.845 1.00 97.62 188 TYR A C 1
ATOM 1453 O O . TYR A 1 188 ? -13.466 5.685 21.663 1.00 97.62 188 TYR A O 1
ATOM 1461 N N . VAL A 1 189 ? -12.347 7.460 20.862 1.00 97.62 189 VAL A N 1
ATOM 1462 C CA . VAL A 1 189 ? -12.281 7.014 19.470 1.00 97.62 189 VAL A CA 1
ATOM 1463 C C . VAL A 1 189 ? -10.860 7.230 18.976 1.00 97.62 189 VAL A C 1
ATOM 1465 O O . VAL A 1 189 ? -10.265 8.277 19.237 1.00 97.62 189 VAL A O 1
ATOM 1468 N N . GLY A 1 190 ? -10.320 6.251 18.259 1.00 97.62 190 GLY A N 1
ATOM 1469 C CA . GLY A 1 190 ? -8.998 6.349 17.660 1.00 97.62 190 GLY A CA 1
ATOM 1470 C C . GLY A 1 190 ? -8.869 5.532 16.383 1.00 97.62 190 GLY A C 1
ATOM 1471 O O . GLY A 1 190 ? -9.702 4.674 16.070 1.00 97.62 190 GLY A O 1
ATOM 1472 N N . ASN A 1 191 ? -7.808 5.829 15.642 1.00 97.31 191 ASN A N 1
ATOM 1473 C CA . ASN A 1 191 ? -7.430 5.109 14.443 1.00 97.31 191 ASN A CA 1
ATOM 1474 C C . ASN A 1 191 ? -5.909 5.001 14.295 1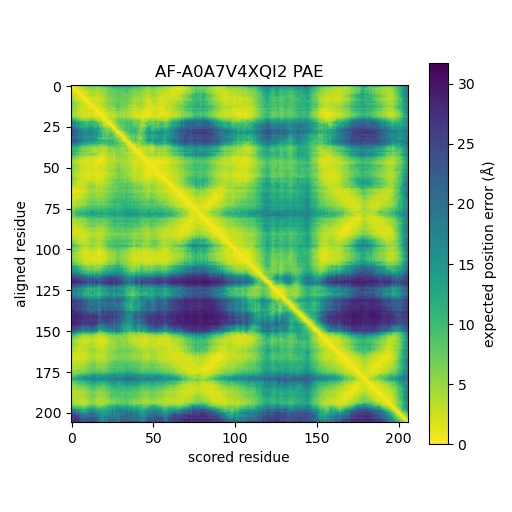.00 97.31 191 ASN A C 1
ATOM 1476 O O . ASN A 1 191 ? -5.151 5.814 14.823 1.00 97.31 191 ASN A O 1
ATOM 1480 N N . GLN A 1 192 ? -5.466 3.989 13.554 1.00 96.38 192 GLN A N 1
ATOM 1481 C CA . GLN A 1 192 ? -4.063 3.790 13.211 1.00 96.38 192 GLN A CA 1
ATOM 1482 C C . GLN A 1 192 ? -3.944 3.208 11.805 1.00 96.38 192 GLN A C 1
ATOM 1484 O O . GLN A 1 192 ? -4.629 2.236 11.487 1.00 96.38 192 GLN A O 1
ATOM 1489 N N . SER A 1 193 ? -3.066 3.775 10.977 1.00 94.62 193 SER A N 1
ATOM 1490 C CA . SER A 1 193 ? -2.850 3.325 9.598 1.00 94.62 193 SER A CA 1
ATOM 1491 C C . SER A 1 193 ? -1.467 2.707 9.400 1.00 94.62 193 SER A C 1
ATOM 1493 O O . SER A 1 193 ? -0.489 3.176 9.980 1.00 94.62 193 SER A O 1
ATOM 1495 N N . TYR A 1 194 ? -1.396 1.674 8.562 1.00 92.44 194 TYR A N 1
ATOM 1496 C CA . TYR A 1 194 ? -0.180 0.952 8.177 1.00 92.44 194 TYR A CA 1
ATOM 1497 C C . TYR A 1 194 ? -0.137 0.749 6.661 1.00 92.44 194 TYR A C 1
ATOM 1499 O O . TYR A 1 194 ? -1.168 0.865 6.001 1.00 92.44 194 TYR A O 1
ATOM 1507 N N . HIS A 1 195 ? 1.049 0.421 6.135 1.00 89.69 195 HIS A N 1
ATOM 1508 C CA . HIS A 1 195 ? 1.285 0.202 4.699 1.00 89.69 195 HIS A CA 1
ATOM 1509 C C . HIS A 1 195 ? 0.835 1.388 3.841 1.00 89.69 195 HIS A C 1
ATOM 1511 O O . HIS A 1 195 ? 0.285 1.217 2.766 1.00 89.69 195 HIS A O 1
ATOM 1517 N N . LEU A 1 196 ? 1.012 2.604 4.365 1.00 85.56 196 LEU A N 1
ATOM 1518 C CA . LEU A 1 196 ? 0.744 3.819 3.611 1.00 85.56 196 LEU A CA 1
ATOM 1519 C C . LEU A 1 196 ? 1.771 3.945 2.486 1.00 85.56 196 LEU A C 1
ATOM 1521 O O . LEU A 1 196 ? 2.961 3.721 2.723 1.00 85.56 196 LEU A O 1
ATOM 1525 N N . ASP A 1 197 ? 1.311 4.387 1.318 1.00 74.75 197 ASP A N 1
ATOM 1526 C CA . ASP A 1 197 ? 2.170 4.788 0.208 1.00 74.75 197 ASP A CA 1
ATOM 1527 C C . ASP A 1 197 ? 3.281 5.725 0.702 1.00 74.75 197 ASP A C 1
ATOM 1529 O O . ASP A 1 197 ? 3.024 6.818 1.221 1.00 74.75 197 ASP A O 1
ATOM 1533 N N . THR A 1 198 ? 4.537 5.312 0.528 1.00 67.94 198 THR A N 1
ATOM 1534 C CA . THR A 1 198 ? 5.691 6.175 0.789 1.00 67.94 198 THR A CA 1
ATOM 1535 C C . THR A 1 198 ? 6.561 6.254 -0.451 1.00 67.94 198 THR A C 1
ATOM 1537 O O . THR A 1 198 ? 7.141 5.272 -0.902 1.00 67.94 198 THR A O 1
ATOM 1540 N N . LEU A 1 199 ? 6.690 7.460 -0.999 1.00 62.62 199 LEU A N 1
ATOM 1541 C CA . LEU A 1 199 ? 7.688 7.751 -2.020 1.00 62.62 199 LEU A CA 1
ATOM 1542 C C . LEU A 1 199 ? 9.031 7.957 -1.314 1.00 62.62 199 LEU A C 1
ATOM 1544 O O . LEU A 1 199 ? 9.342 9.052 -0.844 1.00 62.62 199 LEU A O 1
ATOM 1548 N N . ALA A 1 200 ? 9.812 6.888 -1.180 1.00 55.59 200 ALA A N 1
ATOM 1549 C CA . ALA A 1 200 ? 11.168 6.967 -0.656 1.00 55.59 200 ALA A CA 1
ATOM 1550 C C . ALA A 1 200 ? 12.178 7.062 -1.806 1.00 55.59 200 ALA A C 1
ATOM 1552 O O . ALA A 1 200 ? 12.113 6.310 -2.776 1.00 55.59 200 ALA A O 1
ATOM 1553 N N . ALA A 1 201 ? 13.163 7.956 -1.682 1.00 52.84 201 ALA A N 1
ATOM 1554 C CA . ALA A 1 201 ? 14.341 7.899 -2.540 1.00 52.84 201 ALA A CA 1
ATOM 1555 C C . ALA A 1 201 ? 15.058 6.564 -2.293 1.00 52.84 201 ALA A C 1
ATOM 1557 O O . ALA A 1 201 ? 15.273 6.190 -1.136 1.00 52.84 201 ALA A O 1
ATOM 1558 N N . CYS A 1 202 ? 15.419 5.857 -3.366 1.00 46.78 202 CYS A N 1
ATOM 1559 C CA . CYS A 1 202 ? 16.090 4.564 -3.299 1.00 46.78 202 CYS A CA 1
ATOM 1560 C C . CYS A 1 202 ? 17.359 4.675 -2.428 1.00 46.78 202 CYS A C 1
ATOM 1562 O O . CYS A 1 202 ? 18.377 5.225 -2.851 1.00 46.78 202 CYS A O 1
ATOM 1564 N N . ARG A 1 203 ? 17.293 4.213 -1.172 1.00 34.28 203 ARG A N 1
ATOM 1565 C CA . ARG A 1 203 ? 18.458 4.163 -0.283 1.00 34.28 203 ARG A CA 1
ATOM 1566 C C . ARG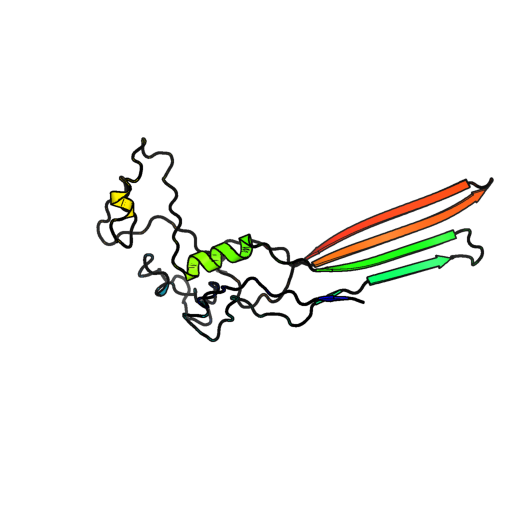 A 1 203 ? 19.226 2.893 -0.590 1.00 34.28 203 ARG A C 1
ATOM 1568 O O . ARG A 1 203 ? 18.830 1.802 -0.186 1.00 34.28 203 ARG A O 1
ATOM 1575 N N . THR A 1 204 ? 20.375 3.044 -1.228 1.00 34.59 204 THR A N 1
ATOM 1576 C CA . THR A 1 204 ? 21.404 2.009 -1.203 1.00 34.59 204 THR A CA 1
ATOM 1577 C C . THR A 1 204 ? 21.859 1.836 0.247 1.00 34.59 204 THR A C 1
ATOM 1579 O O . THR A 1 204 ? 22.434 2.761 0.824 1.00 34.59 204 THR A O 1
ATOM 1582 N N . ARG A 1 205 ? 21.579 0.681 0.866 1.00 27.61 205 ARG A N 1
ATOM 1583 C CA . ARG A 1 205 ? 22.284 0.278 2.093 1.00 27.61 205 ARG A CA 1
ATOM 1584 C C . ARG A 1 205 ? 23.771 0.189 1.741 1.00 27.61 205 ARG A C 1
ATOM 1586 O O . ARG A 1 205 ? 24.139 -0.616 0.886 1.00 27.61 205 ARG A O 1
ATOM 1593 N N . THR A 1 206 ? 24.570 1.062 2.344 1.00 34.78 206 THR A N 1
ATOM 1594 C CA . THR A 1 206 ? 26.033 0.954 2.402 1.00 34.78 206 THR A CA 1
ATOM 1595 C C . THR A 1 206 ? 26.426 -0.167 3.341 1.00 34.78 206 THR A C 1
ATOM 1597 O O . THR A 1 206 ? 25.818 -0.210 4.438 1.00 34.78 206 THR A O 1
#

Secondary structure (DSSP, 8-state):
-EEE--PPP--TTS----EE-TTTTT--TT---S-SS-GGG-TTEE-TTT-TTS-TTSSPPPS-EEE-EEEEEEESSSSSSEEEEEEEEEEE-PPPHHHHHHHHHHHHT-------TTSTT-PPPHHHHHS--SS---TT----SS-PPPPPP---B-TT-----EEEEEEEEEEEE-GGG-EEEEEEEEEEEES-----------

Mean predicted aligned error: 10.33 Å

Radius of gyration: 26.81 Å; Cα contacts (8 Å, |Δi|>4): 363; chains: 1; bounding box: 63×47×73 Å